Protein AF-A0AAW2KUS6-F1 (afdb_monomer_lite)

Organism: NCBI:txid2727403

pLDDT: mean 85.06, std 14.94, range [20.77, 97.31]

Foldseek 3Di:
DDPDPDDFDFDCDPQLAGEGEEAPDPVNVVVLVPPCCQDPPRHDYAYQLVNVLVVLCVVVVDPVLSVLSSVLQQAQAPVVNVVSLVVSCVVPVVSSVVVVVDPSLRRHNNNVPLSCLSPRHPVVVVVLCVLQPPLPPDDPVSSVVSSVVSVLVVLVVLLVQLVVCVVVVHFFRPVLRVQQVVQLVQLVQKDWDDADLVQLKTWIWRDDDPPDDIDIKIDGVVVQDIRSRVRSSNQQDGSRRCNSCVVNVHDSVVSRDPCRGSVVSCVVSVPD

Structure (mmCIF, N/CA/C/O backbone):
data_AF-A0AAW2KUS6-F1
#
_entry.id   AF-A0AAW2KUS6-F1
#
loop_
_atom_site.group_PDB
_atom_site.id
_atom_site.type_symbol
_atom_site.label_atom_id
_atom_site.label_alt_id
_atom_site.label_comp_id
_atom_site.label_asym_id
_atom_site.label_entity_id
_atom_site.label_seq_id
_atom_site.pdbx_PDB_ins_code
_atom_site.Cartn_x
_atom_site.Cartn_y
_atom_site.Cartn_z
_atom_site.occupancy
_atom_site.B_iso_or_equiv
_atom_site.auth_seq_id
_atom_site.auth_comp_id
_atom_site.auth_asym_id
_atom_site.auth_atom_id
_atom_site.pdbx_PDB_model_num
ATOM 1 N N . MET A 1 1 ? -30.161 7.908 21.379 1.00 23.55 1 MET A N 1
ATOM 2 C CA . MET A 1 1 ? -29.191 8.932 20.937 1.00 23.55 1 MET A CA 1
ATOM 3 C C . MET A 1 1 ? -27.800 8.294 20.923 1.00 23.55 1 MET A C 1
ATOM 5 O O . MET A 1 1 ? -27.124 8.284 21.939 1.00 23.55 1 MET A O 1
ATOM 9 N N . VAL A 1 2 ? -27.417 7.646 19.817 1.00 20.77 2 VAL A N 1
ATOM 10 C CA . VAL A 1 2 ? -26.090 7.023 19.640 1.00 20.77 2 VAL A CA 1
ATOM 11 C C . VAL A 1 2 ? -25.577 7.478 18.278 1.00 20.77 2 VAL A C 1
ATOM 13 O O . VAL A 1 2 ? -25.954 6.929 17.249 1.00 20.77 2 VAL A O 1
ATOM 16 N N . HIS A 1 3 ? -24.778 8.545 18.263 1.00 22.08 3 HIS A N 1
ATOM 17 C CA . HIS A 1 3 ? -24.134 9.040 17.047 1.00 22.08 3 HIS A CA 1
ATOM 18 C C . HIS A 1 3 ? -22.955 8.125 16.688 1.00 22.08 3 HIS A C 1
ATOM 20 O O . HIS A 1 3 ? -21.813 8.356 17.079 1.00 22.08 3 HIS A O 1
ATOM 26 N N . GLY A 1 4 ? -23.251 7.044 15.963 1.00 24.03 4 GLY A N 1
ATOM 27 C CA . GLY A 1 4 ? -22.254 6.193 15.323 1.00 24.03 4 GLY A CA 1
ATOM 28 C C . GLY A 1 4 ? -21.762 6.845 14.035 1.00 24.03 4 GLY A C 1
ATOM 29 O O . GLY A 1 4 ? -22.393 6.715 12.991 1.00 24.03 4 GLY A O 1
ATOM 30 N N . HIS A 1 5 ? -20.637 7.555 14.098 1.00 27.86 5 HIS A N 1
ATOM 31 C CA . HIS A 1 5 ? -19.965 8.078 12.909 1.00 27.86 5 HIS A CA 1
ATOM 32 C C . HIS A 1 5 ? -19.293 6.928 12.140 1.00 27.86 5 HIS A C 1
ATOM 34 O O . HIS A 1 5 ? -18.115 6.630 12.341 1.00 27.86 5 HIS A O 1
ATOM 40 N N . ALA A 1 6 ? -20.044 6.263 11.262 1.00 28.53 6 ALA A N 1
ATOM 41 C CA . ALA A 1 6 ? -19.486 5.368 10.257 1.00 28.53 6 ALA A CA 1
ATOM 42 C C . ALA A 1 6 ? -18.858 6.216 9.138 1.00 28.53 6 ALA A C 1
ATOM 44 O O . ALA A 1 6 ? -19.557 6.876 8.376 1.00 28.53 6 ALA A O 1
ATOM 45 N N . CYS A 1 7 ? -17.528 6.236 9.058 1.00 33.69 7 CYS A N 1
ATOM 46 C CA . CYS A 1 7 ? -16.824 6.822 7.918 1.00 33.69 7 CYS A CA 1
ATOM 47 C C . CYS A 1 7 ? -16.795 5.797 6.778 1.00 33.69 7 CYS A C 1
ATOM 49 O O . CYS A 1 7 ? -16.086 4.795 6.870 1.00 33.69 7 CYS A O 1
ATOM 51 N N . GLN A 1 8 ? -17.578 6.046 5.729 1.00 36.06 8 GLN A N 1
ATOM 52 C CA . GLN A 1 8 ? -17.538 5.300 4.473 1.00 36.06 8 GLN A CA 1
ATOM 53 C C . GLN A 1 8 ? -16.343 5.783 3.644 1.00 36.06 8 GLN A C 1
ATOM 55 O O . GLN A 1 8 ? -16.229 6.970 3.357 1.00 36.06 8 GLN A O 1
ATOM 60 N N . ASN A 1 9 ? -15.456 4.866 3.261 1.00 45.16 9 ASN A N 1
ATOM 61 C CA . ASN A 1 9 ? -14.466 5.104 2.215 1.00 45.16 9 ASN A CA 1
ATOM 62 C C . ASN A 1 9 ? -14.848 4.209 1.036 1.00 45.16 9 ASN A C 1
ATOM 64 O O . ASN A 1 9 ? -14.801 2.985 1.163 1.00 45.16 9 ASN A O 1
ATOM 68 N N . LEU A 1 10 ? -15.259 4.824 -0.070 1.00 39.97 10 LEU A N 1
ATOM 69 C CA . LEU A 1 10 ? -15.540 4.153 -1.332 1.00 39.97 10 LEU A CA 1
ATOM 70 C C . LEU A 1 10 ? -14.319 4.362 -2.234 1.00 39.97 10 LEU A C 1
ATOM 72 O O . LEU A 1 10 ? -14.032 5.488 -2.626 1.00 39.97 10 LEU A O 1
ATOM 76 N N . MET A 1 11 ? -13.577 3.299 -2.526 1.00 45.19 11 MET A N 1
ATOM 77 C CA . MET A 1 11 ? -12.613 3.306 -3.626 1.00 45.19 11 MET A CA 1
ATOM 78 C C . MET A 1 11 ? -13.310 2.629 -4.803 1.00 45.19 11 MET A C 1
ATOM 80 O O . MET A 1 11 ? -13.598 1.439 -4.713 1.00 45.19 11 MET A O 1
ATOM 84 N N . ILE A 1 12 ? -13.634 3.396 -5.845 1.00 42.06 12 ILE A N 1
ATOM 85 C CA . ILE A 1 12 ? -14.137 2.871 -7.120 1.00 42.06 12 ILE A CA 1
ATOM 86 C C . ILE A 1 12 ? -12.901 2.641 -7.996 1.00 42.06 12 ILE A C 1
ATOM 88 O O . ILE A 1 12 ? -12.242 3.604 -8.387 1.00 42.06 12 ILE A O 1
ATOM 92 N N . GLY A 1 13 ? -12.532 1.379 -8.219 1.00 39.19 13 GLY A N 1
ATOM 93 C CA . GLY A 1 13 ? -11.607 1.013 -9.294 1.00 39.19 13 GLY A CA 1
ATOM 94 C C . GLY A 1 13 ? -12.344 0.940 -10.635 1.00 39.19 13 GLY A C 1
ATOM 95 O O . GLY A 1 13 ? -13.569 0.932 -10.660 1.00 39.19 13 GLY A O 1
ATOM 96 N N . ASP A 1 14 ? -11.609 0.864 -11.747 1.00 45.47 14 ASP A N 1
ATOM 97 C CA . ASP A 1 14 ? -12.190 0.714 -13.098 1.00 45.47 14 ASP A CA 1
ATOM 98 C C . ASP A 1 14 ? -12.995 -0.593 -13.280 1.00 45.47 14 ASP A C 1
ATOM 100 O O . ASP A 1 14 ? -13.831 -0.694 -14.172 1.00 45.47 14 ASP A O 1
ATOM 104 N N . ASP A 1 15 ? -12.787 -1.578 -12.401 1.00 55.00 15 ASP A N 1
ATOM 105 C CA . ASP A 1 15 ? -13.758 -2.636 -12.128 1.00 55.00 15 ASP A CA 1
ATOM 106 C C . ASP A 1 15 ? -14.612 -2.186 -10.948 1.00 55.00 15 ASP A C 1
ATOM 108 O O . ASP A 1 15 ? -14.045 -1.763 -9.945 1.00 55.00 15 ASP A O 1
ATOM 112 N N . ASP A 1 16 ? -15.923 -2.395 -11.019 1.00 69.50 16 ASP A N 1
ATOM 113 C CA . ASP A 1 16 ? -17.010 -2.051 -10.081 1.00 69.50 16 ASP A CA 1
ATOM 114 C C . ASP A 1 16 ? -16.870 -2.554 -8.609 1.00 69.50 16 ASP A C 1
ATOM 116 O O . ASP A 1 16 ? -17.850 -2.681 -7.867 1.00 69.50 16 ASP A O 1
ATOM 120 N N . ARG A 1 17 ? -15.644 -2.896 -8.202 1.00 79.75 17 ARG A N 1
ATOM 121 C CA . ARG A 1 17 ? -15.148 -3.420 -6.936 1.00 79.75 17 ARG A CA 1
ATOM 122 C C . ARG A 1 17 ? -14.938 -2.318 -5.902 1.00 79.75 17 ARG A C 1
ATOM 124 O O . ARG A 1 17 ? -14.238 -1.340 -6.151 1.00 79.75 17 ARG A O 1
ATOM 131 N N . ILE A 1 18 ? -15.470 -2.533 -4.702 1.00 85.19 18 ILE A N 1
ATOM 132 C CA . ILE A 1 18 ? -15.407 -1.585 -3.585 1.00 85.19 18 ILE A CA 1
ATOM 133 C C . ILE A 1 18 ? -14.671 -2.214 -2.397 1.00 85.19 18 ILE A C 1
ATOM 135 O O . ILE A 1 18 ? -15.059 -3.267 -1.898 1.00 85.19 18 ILE A O 1
ATOM 139 N N . CYS A 1 19 ? -13.643 -1.542 -1.875 1.00 87.31 19 CYS A N 1
ATOM 140 C CA . CYS A 1 19 ? -13.002 -1.918 -0.611 1.00 87.31 19 CYS A CA 1
ATOM 141 C C . CYS A 1 19 ? -13.294 -0.879 0.476 1.00 87.31 19 CYS A C 1
ATOM 143 O O . CYS A 1 19 ? -12.737 0.220 0.463 1.00 87.31 19 CYS A O 1
ATOM 145 N N . LEU A 1 20 ? -14.116 -1.249 1.460 1.00 88.25 20 LEU A N 1
ATOM 146 C CA . LEU A 1 20 ? -14.396 -0.416 2.625 1.00 88.25 20 LEU A CA 1
ATOM 147 C C . LEU A 1 20 ? -13.397 -0.719 3.747 1.00 88.25 20 LEU A C 1
ATOM 149 O O . LEU A 1 20 ? -13.319 -1.847 4.234 1.00 88.25 20 LEU A O 1
ATOM 153 N N . ILE A 1 21 ? -12.667 0.303 4.200 1.00 88.88 21 ILE A N 1
ATOM 154 C CA . ILE A 1 21 ? -11.748 0.209 5.343 1.00 88.88 21 ILE A CA 1
ATOM 155 C C . ILE A 1 21 ? -12.322 0.990 6.528 1.00 88.88 21 ILE A C 1
ATOM 157 O O . ILE A 1 21 ? -12.541 2.196 6.410 1.00 88.88 21 ILE A O 1
ATOM 161 N N . SER A 1 22 ? -12.519 0.337 7.679 1.00 87.75 22 SER A N 1
ATOM 162 C CA . SER A 1 22 ? -13.075 0.976 8.887 1.00 87.75 22 SER A CA 1
ATOM 163 C C . SER A 1 22 ? -12.444 0.484 10.197 1.00 87.75 22 SER A C 1
ATOM 165 O O . SER A 1 22 ? -11.578 -0.390 10.211 1.00 87.75 22 SER A O 1
ATOM 167 N N . ASP A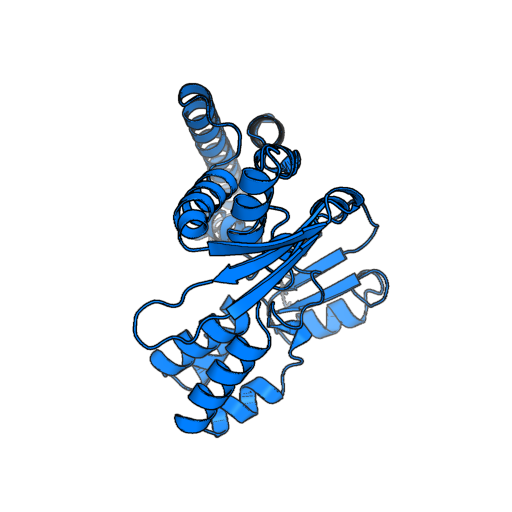 1 23 ? -12.887 1.046 11.326 1.00 84.94 23 ASP A N 1
ATOM 168 C CA . ASP A 1 23 ? -12.660 0.462 12.657 1.00 84.94 23 ASP A CA 1
ATOM 169 C C . ASP A 1 23 ? -13.444 -0.863 12.818 1.00 84.94 23 ASP A C 1
ATOM 171 O O . ASP A 1 23 ? -14.408 -1.120 12.093 1.00 84.94 23 ASP A O 1
ATOM 175 N N . ARG A 1 24 ? -13.040 -1.688 13.788 1.00 86.44 24 ARG A N 1
ATOM 176 C CA . ARG A 1 24 ? -13.631 -2.970 14.200 1.00 86.44 24 ARG A CA 1
ATOM 177 C C . ARG A 1 24 ? -14.732 -2.794 15.262 1.00 86.44 24 ARG A C 1
ATOM 179 O O . ARG A 1 24 ? -14.973 -3.683 16.074 1.00 86.44 24 ARG A O 1
ATOM 186 N N . HIS A 1 25 ? -15.392 -1.639 15.307 1.00 84.19 25 HIS A N 1
ATOM 187 C CA . HIS A 1 25 ? -16.486 -1.414 16.251 1.00 84.19 25 HIS A CA 1
ATOM 188 C C . HIS A 1 25 ? -17.700 -2.281 15.877 1.00 84.19 25 HIS A C 1
ATOM 190 O O . HIS A 1 25 ? -18.080 -2.329 14.707 1.00 84.19 25 HIS A O 1
ATOM 196 N N . SER A 1 26 ? -18.340 -2.929 16.857 1.00 85.75 26 SER A N 1
ATOM 197 C CA . SER A 1 26 ? -19.447 -3.875 16.623 1.00 85.75 26 SER A CA 1
ATOM 198 C C . SER A 1 26 ? -20.582 -3.262 15.802 1.00 85.75 26 SER A C 1
ATOM 200 O O . SER A 1 26 ? -21.002 -3.846 14.812 1.00 85.75 26 SER A O 1
ATOM 202 N N . GLY A 1 27 ? -21.002 -2.038 16.137 1.00 86.94 27 GLY A N 1
ATOM 203 C CA . GLY A 1 27 ? -22.034 -1.320 15.378 1.00 86.94 27 GLY A CA 1
ATOM 204 C C . GLY A 1 27 ? -21.682 -1.068 13.904 1.00 86.94 27 GLY A C 1
ATOM 205 O O . GLY A 1 27 ? -22.572 -1.090 13.061 1.00 86.94 27 GLY A O 1
ATOM 206 N N . ILE A 1 28 ? -20.397 -0.882 13.574 1.00 86.00 28 ILE A N 1
ATOM 207 C CA . ILE A 1 28 ? -19.950 -0.710 12.183 1.00 86.00 28 ILE A CA 1
ATOM 208 C C . ILE A 1 28 ? -20.025 -2.046 11.444 1.00 86.00 28 ILE A C 1
ATOM 210 O O . ILE A 1 28 ? -20.557 -2.101 10.341 1.00 86.00 28 ILE A O 1
ATOM 214 N N . ILE A 1 29 ? -19.531 -3.121 12.065 1.00 88.12 29 ILE A N 1
ATOM 215 C CA . ILE A 1 29 ? -19.579 -4.474 11.494 1.00 88.12 29 ILE A CA 1
ATOM 216 C C . ILE A 1 29 ? -21.032 -4.871 11.215 1.00 88.12 29 ILE A C 1
ATOM 218 O O . ILE A 1 29 ? -21.344 -5.298 10.108 1.00 88.12 29 ILE A O 1
ATOM 222 N N . SER A 1 30 ? -21.930 -4.655 12.181 1.00 89.00 30 SER A N 1
ATOM 223 C CA . SER A 1 30 ? -23.356 -4.922 11.999 1.00 89.00 30 SER A CA 1
ATOM 224 C C . SER A 1 30 ? -23.929 -4.130 10.827 1.00 89.00 30 SER A C 1
ATOM 226 O O . SER A 1 30 ? -24.549 -4.726 9.956 1.00 89.00 30 SER A O 1
ATOM 228 N N . ALA A 1 31 ? -23.680 -2.818 10.751 1.00 88.56 31 ALA A N 1
ATOM 229 C CA . ALA A 1 31 ? -24.187 -1.986 9.659 1.00 88.56 31 ALA A CA 1
ATOM 230 C C . ALA A 1 31 ? -23.681 -2.444 8.279 1.00 88.56 31 ALA A C 1
ATOM 232 O O . ALA A 1 31 ? -24.454 -2.500 7.329 1.00 88.56 31 ALA A O 1
ATOM 233 N N . ILE A 1 32 ? -22.403 -2.813 8.170 1.00 88.19 32 ILE A N 1
ATOM 234 C CA . ILE A 1 32 ? -21.796 -3.285 6.917 1.00 88.19 32 ILE A CA 1
ATOM 235 C C . ILE A 1 32 ? -22.370 -4.637 6.489 1.00 88.19 32 ILE A C 1
ATOM 237 O O . ILE A 1 32 ? -22.579 -4.868 5.299 1.00 88.19 32 ILE A O 1
ATOM 241 N N . ASN A 1 33 ? -22.688 -5.514 7.441 1.00 86.94 33 ASN A N 1
ATOM 242 C CA . ASN A 1 33 ? -23.332 -6.794 7.148 1.00 86.94 33 ASN A CA 1
ATOM 243 C C . ASN A 1 33 ? -24.737 -6.633 6.541 1.00 86.94 33 ASN A C 1
ATOM 245 O O . ASN A 1 33 ? -25.174 -7.516 5.810 1.00 86.94 33 ASN A O 1
ATOM 249 N N . PHE A 1 34 ? -25.414 -5.504 6.776 1.00 87.75 34 PHE A N 1
ATOM 250 C CA . PHE A 1 34 ? -26.711 -5.189 6.163 1.00 87.75 34 PHE A CA 1
ATOM 251 C C . PHE A 1 34 ? -26.615 -4.507 4.792 1.00 87.75 34 PHE A C 1
ATOM 253 O O . PHE A 1 34 ? -27.647 -4.288 4.163 1.00 87.75 34 PHE A O 1
ATOM 260 N N . VAL A 1 35 ? -25.415 -4.158 4.316 1.00 86.38 35 VAL A N 1
ATOM 261 C CA . VAL A 1 35 ? -25.225 -3.454 3.039 1.00 86.38 35 VAL A CA 1
ATOM 262 C C . VAL A 1 35 ? -24.544 -4.388 2.031 1.00 86.38 35 VAL A C 1
ATOM 264 O O . VAL A 1 35 ? -23.319 -4.533 2.066 1.00 86.38 35 VAL A O 1
ATOM 267 N N . PRO A 1 36 ? -25.295 -4.988 1.082 1.00 84.94 36 PRO A N 1
ATOM 268 C CA . PRO A 1 36 ? -24.749 -5.948 0.118 1.00 84.94 36 PRO A CA 1
ATOM 269 C C . PRO A 1 36 ? -23.608 -5.393 -0.742 1.00 84.94 36 PRO A C 1
ATOM 271 O O . PRO A 1 36 ? -22.719 -6.136 -1.143 1.00 84.94 36 PRO A O 1
ATOM 274 N N . ALA A 1 37 ? -23.586 -4.078 -0.986 1.00 83.88 37 ALA A N 1
ATOM 275 C CA . ALA A 1 37 ? -22.546 -3.420 -1.778 1.00 83.88 37 ALA A CA 1
ATOM 276 C C . ALA A 1 37 ? -21.129 -3.543 -1.179 1.00 83.88 37 ALA A C 1
ATOM 278 O O . ALA A 1 37 ? -20.150 -3.379 -1.902 1.00 83.88 37 ALA A O 1
ATOM 279 N N . PHE A 1 38 ? -21.005 -3.836 0.121 1.00 84.62 38 PHE A N 1
ATOM 280 C CA . PHE A 1 38 ? -19.718 -4.029 0.802 1.00 84.62 38 PHE A CA 1
ATOM 281 C C . PHE A 1 38 ? -19.369 -5.506 1.036 1.00 84.62 38 PHE A C 1
ATOM 283 O O . PHE A 1 38 ? -18.413 -5.803 1.755 1.00 84.62 38 PHE A O 1
ATOM 290 N N . GLN A 1 39 ? -20.126 -6.419 0.425 1.00 85.00 39 GLN A N 1
ATOM 291 C CA . GLN A 1 39 ? -19.951 -7.863 0.539 1.00 85.00 39 GLN A CA 1
ATOM 292 C C . GLN A 1 39 ? -19.490 -8.477 -0.784 1.00 85.00 39 GLN A C 1
ATOM 294 O O . GLN A 1 39 ? -19.734 -7.944 -1.872 1.00 85.00 39 GLN A O 1
ATOM 299 N N . PHE A 1 40 ? -18.809 -9.618 -0.685 1.00 84.56 40 PHE A N 1
ATOM 300 C CA . PHE A 1 40 ? -18.308 -10.348 -1.848 1.00 84.56 40 PHE A CA 1
ATOM 301 C C . PHE A 1 40 ? -19.486 -10.749 -2.764 1.00 84.56 40 PHE A C 1
ATOM 303 O O . PHE A 1 40 ? -20.541 -11.106 -2.238 1.00 84.56 40 PHE A O 1
ATOM 310 N N . PRO A 1 41 ? -19.358 -10.717 -4.111 1.00 85.69 41 PRO A N 1
ATOM 311 C CA . PRO A 1 41 ? -18.137 -10.559 -4.917 1.00 85.69 41 PRO A CA 1
ATOM 312 C C . PRO A 1 41 ? -17.749 -9.123 -5.280 1.00 85.69 41 PRO A C 1
ATOM 314 O O . PRO A 1 41 ? -16.638 -8.905 -5.757 1.00 85.69 41 PRO A O 1
ATOM 317 N N . ARG A 1 42 ? -18.640 -8.147 -5.084 1.00 84.38 42 ARG A N 1
ATOM 318 C CA . ARG A 1 42 ? -18.438 -6.765 -5.549 1.00 84.38 42 ARG A CA 1
ATOM 319 C C . ARG A 1 42 ? -17.795 -5.869 -4.491 1.00 84.38 42 ARG A C 1
ATOM 321 O O . ARG A 1 42 ? -17.089 -4.926 -4.827 1.00 84.38 42 ARG A O 1
ATOM 328 N N . GLY A 1 43 ? -18.006 -6.168 -3.219 1.00 88.50 43 GLY A N 1
ATOM 329 C CA . GLY A 1 43 ? -17.473 -5.409 -2.103 1.00 88.50 43 GLY A CA 1
ATOM 330 C C . GLY A 1 43 ? -16.636 -6.265 -1.169 1.00 88.50 43 GLY A C 1
ATOM 331 O O . GLY A 1 43 ? -16.832 -7.472 -1.057 1.00 88.50 43 GLY A O 1
ATOM 332 N N . VAL A 1 44 ? -15.725 -5.637 -0.441 1.00 91.12 44 VAL A N 1
ATOM 333 C CA . VAL A 1 44 ? -15.129 -6.255 0.739 1.00 91.12 44 VAL A CA 1
ATOM 334 C C . VAL A 1 44 ? -15.028 -5.266 1.883 1.00 91.12 44 VAL A C 1
ATOM 336 O O . VAL A 1 44 ? -14.803 -4.067 1.693 1.00 91.12 44 VAL A O 1
ATOM 339 N N . HIS A 1 45 ? -15.107 -5.806 3.095 1.00 91.50 45 HIS A N 1
ATOM 340 C CA . HIS A 1 45 ? -14.816 -5.075 4.314 1.00 91.50 45 HIS A CA 1
ATOM 341 C C . HIS A 1 45 ? -13.451 -5.458 4.879 1.00 91.50 45 HIS A C 1
ATOM 343 O O . HIS A 1 45 ? -13.080 -6.635 4.955 1.00 91.50 45 HIS A O 1
ATOM 349 N N . ARG A 1 46 ? -12.691 -4.436 5.267 1.00 92.25 46 ARG A N 1
ATOM 350 C CA . ARG A 1 46 ? -11.332 -4.522 5.787 1.00 92.25 46 ARG A CA 1
ATOM 351 C C . ARG A 1 46 ? -11.187 -3.645 7.027 1.00 92.25 46 ARG A C 1
ATOM 353 O O . ARG A 1 46 ? -11.748 -2.555 7.121 1.00 92.25 46 ARG A O 1
ATOM 360 N N . PHE A 1 47 ? -10.378 -4.086 7.981 1.00 92.62 47 PHE A N 1
ATOM 361 C CA . PHE A 1 47 ? -10.068 -3.307 9.171 1.00 92.62 47 PHE A CA 1
ATOM 362 C C . PHE A 1 47 ? -8.866 -2.394 8.947 1.00 92.62 47 PHE A C 1
ATOM 364 O O . PHE A 1 47 ? -7.833 -2.777 8.391 1.00 92.62 47 PHE A O 1
ATOM 371 N N . CYS A 1 48 ? -8.984 -1.167 9.430 1.00 92.12 48 CYS A N 1
ATOM 372 C CA . CYS A 1 48 ? -7.886 -0.221 9.514 1.00 92.12 48 CYS A CA 1
ATOM 373 C C . CYS A 1 48 ? -6.778 -0.795 10.407 1.00 92.12 48 CYS A C 1
ATOM 375 O O . CYS A 1 48 ? -6.994 -1.023 11.600 1.00 92.12 48 CYS A O 1
ATOM 377 N N . LEU A 1 49 ? -5.577 -0.979 9.854 1.00 93.25 49 LEU A N 1
ATOM 378 C CA . LEU A 1 49 ? -4.448 -1.574 10.569 1.00 93.25 49 LEU A CA 1
ATOM 379 C C . LEU A 1 49 ? -4.062 -0.746 11.799 1.00 93.25 49 LEU A C 1
ATOM 381 O O . LEU A 1 49 ? -3.776 -1.303 12.853 1.00 93.25 49 LEU A O 1
ATOM 385 N N . ARG A 1 50 ? -4.153 0.589 11.719 1.00 90.50 50 ARG A N 1
ATOM 386 C CA . ARG A 1 50 ? -3.913 1.467 12.877 1.00 90.50 50 ARG A CA 1
ATOM 387 C C . ARG A 1 50 ? -4.858 1.149 14.038 1.00 90.50 50 ARG A C 1
ATOM 389 O O . ARG A 1 50 ? -4.419 1.133 15.187 1.00 90.50 50 ARG A O 1
ATOM 396 N N . HIS A 1 51 ? -6.134 0.881 13.753 1.00 90.56 51 HIS A N 1
ATOM 397 C CA . HIS A 1 51 ? -7.109 0.500 14.777 1.00 90.56 51 HIS A CA 1
ATOM 398 C C . HIS A 1 51 ? -6.850 -0.915 15.305 1.00 90.56 51 HIS A C 1
ATOM 400 O O . HIS A 1 51 ? -6.930 -1.117 16.514 1.00 90.56 51 HIS A O 1
ATOM 406 N N . ILE A 1 52 ? -6.441 -1.862 14.451 1.00 93.50 52 ILE A N 1
ATOM 407 C CA . ILE A 1 52 ? -5.992 -3.194 14.894 1.00 93.50 52 ILE A CA 1
ATOM 408 C C . ILE A 1 52 ? -4.817 -3.071 15.870 1.00 93.50 52 ILE A C 1
ATOM 410 O O . ILE A 1 52 ? -4.923 -3.550 16.996 1.00 93.50 52 ILE A O 1
ATOM 414 N N . CYS A 1 53 ? -3.754 -2.350 15.505 1.00 93.38 53 CYS A N 1
ATOM 415 C CA . CYS A 1 53 ? -2.597 -2.117 16.372 1.00 93.38 53 CYS A CA 1
ATOM 416 C C . CYS A 1 53 ? -2.959 -1.343 17.649 1.00 93.38 53 CYS A C 1
ATOM 418 O O . CYS A 1 53 ? -2.389 -1.595 18.709 1.00 93.38 53 CYS A O 1
ATOM 420 N N . SER A 1 54 ? -3.901 -0.396 17.581 1.00 90.62 54 SER A N 1
ATOM 421 C CA . SER A 1 54 ? -4.371 0.335 18.763 1.00 90.62 54 SER A CA 1
ATOM 422 C C . SER A 1 54 ? -5.138 -0.576 19.721 1.00 90.62 54 SER A C 1
ATOM 424 O O . SER A 1 54 ? -4.850 -0.557 20.913 1.00 90.62 54 SER A O 1
ATOM 426 N N . ASN A 1 55 ? -6.057 -1.404 19.219 1.00 91.25 55 ASN A N 1
ATOM 427 C CA . ASN A 1 55 ? -6.811 -2.364 20.028 1.00 91.25 55 ASN A CA 1
ATOM 428 C C . ASN A 1 55 ? -5.899 -3.452 20.607 1.00 91.25 55 ASN A C 1
ATOM 430 O O . ASN A 1 55 ? -6.023 -3.794 21.780 1.00 91.25 55 ASN A O 1
ATOM 434 N N . PHE A 1 56 ? -4.931 -3.919 19.819 1.00 92.69 56 PHE A N 1
ATOM 435 C CA . PHE A 1 56 ? -3.875 -4.819 20.265 1.00 92.69 56 PHE A CA 1
ATOM 436 C C . PHE A 1 56 ? -3.082 -4.210 21.432 1.00 92.69 56 PHE A C 1
ATOM 438 O O . PHE A 1 56 ? -2.966 -4.816 22.494 1.00 92.69 56 PHE A O 1
ATOM 445 N N . ASN A 1 57 ? -2.607 -2.968 21.287 1.00 93.06 57 ASN A N 1
ATOM 446 C CA . ASN A 1 57 ? -1.846 -2.298 22.342 1.00 93.06 57 ASN A CA 1
ATOM 447 C C . ASN A 1 57 ? -2.697 -1.952 23.569 1.00 93.06 57 ASN A C 1
ATOM 449 O O . ASN A 1 57 ? -2.181 -1.972 24.675 1.00 93.06 57 ASN A O 1
ATOM 453 N N . LYS A 1 58 ? -3.989 -1.651 23.408 1.00 92.06 58 LYS A N 1
ATOM 454 C CA . LYS A 1 58 ? -4.899 -1.467 24.550 1.00 92.06 58 LYS A CA 1
ATOM 455 C C . LYS A 1 58 ? -5.039 -2.744 25.379 1.00 92.06 58 LYS A C 1
ATOM 457 O O . LYS A 1 58 ? -5.183 -2.644 26.588 1.00 92.06 58 LYS A O 1
ATOM 462 N N . LYS A 1 59 ? -5.009 -3.918 24.738 1.00 92.88 59 LYS A N 1
ATOM 463 C CA . LYS A 1 59 ? -5.133 -5.207 25.427 1.00 92.88 59 LYS A CA 1
ATOM 464 C C . LYS A 1 59 ? -3.821 -5.656 26.083 1.00 92.88 59 LYS A C 1
ATOM 466 O O . LYS A 1 59 ? -3.850 -6.116 27.214 1.00 92.88 59 LYS A O 1
ATOM 471 N N . PHE A 1 60 ? -2.697 -5.538 25.378 1.00 93.56 60 PHE A N 1
ATOM 472 C CA . PHE A 1 60 ? -1.424 -6.140 25.809 1.00 93.56 60 PHE A CA 1
ATOM 473 C C . PHE A 1 60 ? -0.380 -5.136 26.307 1.00 93.56 60 PHE A C 1
ATOM 475 O O . PHE A 1 60 ? 0.621 -5.540 26.884 1.00 93.56 60 PHE A O 1
ATOM 482 N N . ASN A 1 61 ? -0.591 -3.841 26.058 1.00 93.56 61 ASN A N 1
ATOM 483 C CA . ASN A 1 61 ? 0.276 -2.732 26.463 1.00 93.56 61 ASN A CA 1
ATOM 484 C C . ASN A 1 61 ? 1.782 -2.965 26.223 1.00 93.56 61 ASN A C 1
ATOM 486 O O . ASN A 1 61 ? 2.619 -2.631 27.057 1.00 93.56 61 ASN A O 1
ATOM 490 N N . ASN A 1 62 ? 2.129 -3.548 25.074 1.00 92.56 62 ASN A N 1
ATOM 491 C CA . ASN A 1 62 ? 3.503 -3.891 24.725 1.00 92.56 62 ASN A CA 1
ATOM 492 C C . ASN A 1 62 ? 3.887 -3.247 23.385 1.00 92.56 62 ASN A C 1
ATOM 494 O O . ASN A 1 62 ? 3.346 -3.590 22.330 1.00 92.56 62 ASN A O 1
ATOM 498 N N . ILE A 1 63 ? 4.842 -2.314 23.438 1.00 92.00 63 ILE A N 1
ATOM 499 C CA . ILE A 1 63 ? 5.279 -1.510 22.288 1.00 92.00 63 ILE A CA 1
ATOM 500 C C . ILE A 1 63 ? 5.961 -2.377 21.221 1.00 92.00 63 ILE A C 1
ATOM 502 O O . ILE A 1 63 ? 5.691 -2.187 20.036 1.00 92.00 63 ILE A O 1
ATOM 506 N N . GLN A 1 64 ? 6.790 -3.347 21.620 1.00 94.75 64 GLN A N 1
ATOM 507 C CA . GLN A 1 64 ? 7.478 -4.249 20.691 1.00 94.75 64 GLN A CA 1
ATOM 508 C C . GLN A 1 64 ? 6.474 -5.115 19.924 1.00 94.75 64 GLN A C 1
ATOM 510 O O . GLN A 1 64 ? 6.515 -5.185 18.697 1.00 94.75 64 GLN A O 1
ATOM 515 N N . LEU A 1 65 ? 5.516 -5.723 20.627 1.00 94.50 65 LEU A N 1
ATOM 516 C CA . LEU A 1 65 ? 4.479 -6.541 19.994 1.00 94.50 65 LEU A CA 1
ATOM 517 C C . LEU A 1 65 ? 3.537 -5.705 19.116 1.00 94.50 65 LEU A C 1
ATOM 519 O O . LEU A 1 65 ? 3.073 -6.174 18.078 1.00 94.50 65 LEU A O 1
ATOM 523 N N . LYS A 1 66 ? 3.277 -4.446 19.489 1.00 94.69 66 LYS A N 1
ATOM 524 C CA . LYS A 1 66 ? 2.528 -3.499 18.652 1.00 94.69 66 LYS A CA 1
ATOM 525 C C . LYS A 1 66 ? 3.269 -3.188 17.346 1.00 94.69 66 LYS A C 1
ATOM 527 O O . LYS A 1 66 ? 2.620 -3.144 16.300 1.00 94.69 66 LYS A O 1
ATOM 532 N N . ASP A 1 67 ? 4.583 -2.969 17.397 1.00 95.00 67 ASP A N 1
ATOM 533 C CA . ASP A 1 67 ? 5.406 -2.751 16.199 1.00 95.00 67 ASP A CA 1
ATOM 534 C C . ASP A 1 67 ? 5.404 -3.988 15.292 1.00 95.00 67 ASP A C 1
ATOM 536 O O . ASP A 1 67 ? 5.127 -3.883 14.097 1.00 95.00 67 ASP A O 1
ATOM 540 N N . LEU A 1 68 ? 5.580 -5.179 15.869 1.00 96.62 68 LEU A N 1
ATOM 541 C CA . LEU A 1 68 ? 5.485 -6.439 15.130 1.00 96.62 68 LEU A CA 1
ATOM 542 C C . LEU A 1 68 ? 4.102 -6.645 14.501 1.00 96.62 68 LEU A C 1
ATOM 544 O O . LEU A 1 68 ? 4.011 -7.059 13.349 1.00 96.62 68 LEU A O 1
ATOM 548 N N . CYS A 1 69 ? 3.026 -6.293 15.206 1.00 96.31 69 CYS A N 1
ATOM 549 C CA . CYS A 1 69 ? 1.662 -6.321 14.675 1.00 96.31 69 CYS A CA 1
ATOM 550 C C . CYS A 1 69 ? 1.502 -5.388 13.461 1.00 96.31 69 CYS A C 1
ATOM 552 O O . CYS A 1 69 ? 0.943 -5.790 12.437 1.00 96.31 69 CYS A O 1
ATOM 554 N N . TRP A 1 70 ? 2.046 -4.166 13.527 1.00 96.25 70 TRP A N 1
ATOM 555 C CA . TRP A 1 70 ? 2.053 -3.248 12.384 1.00 96.25 70 TRP A CA 1
ATOM 556 C C . TRP A 1 70 ? 2.859 -3.813 11.213 1.00 96.25 70 TRP A C 1
ATOM 558 O O . TRP A 1 70 ? 2.372 -3.840 10.082 1.00 96.25 70 TRP A O 1
ATOM 568 N N . ARG A 1 71 ? 4.069 -4.316 11.482 1.00 95.81 71 ARG A N 1
ATOM 569 C CA . ARG A 1 71 ? 4.939 -4.938 10.477 1.00 95.81 71 ARG A CA 1
ATOM 570 C C . ARG A 1 71 ? 4.259 -6.128 9.807 1.00 95.81 71 ARG A C 1
ATOM 572 O O . ARG A 1 71 ? 4.310 -6.219 8.587 1.00 95.81 71 ARG A O 1
ATOM 579 N N . ALA A 1 72 ? 3.581 -6.989 10.566 1.00 96.56 72 ALA A N 1
ATOM 580 C CA . ALA A 1 72 ? 2.819 -8.110 10.025 1.00 96.56 72 ALA A CA 1
ATOM 581 C C . ALA A 1 72 ? 1.678 -7.625 9.116 1.00 96.56 72 ALA A C 1
ATOM 583 O O . ALA A 1 72 ? 1.574 -8.055 7.970 1.00 96.56 72 ALA A O 1
ATOM 584 N N . GLY A 1 73 ? 0.851 -6.686 9.582 1.00 94.88 73 GLY A N 1
ATOM 585 C CA . GLY A 1 73 ? -0.276 -6.186 8.790 1.00 94.88 73 GLY A CA 1
ATOM 586 C C . GLY A 1 73 ? 0.148 -5.457 7.509 1.00 94.88 73 GLY A C 1
ATOM 587 O O . GLY A 1 73 ? -0.525 -5.559 6.482 1.00 94.88 73 GLY A O 1
ATOM 588 N N . ALA A 1 74 ? 1.284 -4.756 7.551 1.00 93.31 74 ALA A N 1
ATOM 589 C CA . ALA A 1 74 ? 1.858 -4.035 6.418 1.00 93.31 74 ALA A CA 1
ATOM 590 C C . ALA A 1 74 ? 2.684 -4.923 5.466 1.00 93.31 74 ALA A C 1
ATOM 592 O O . ALA A 1 74 ? 3.053 -4.477 4.376 1.00 93.31 74 ALA A O 1
ATOM 593 N N . GLU A 1 75 ? 2.991 -6.163 5.850 1.00 93.38 75 GLU A N 1
ATOM 594 C CA . GLU A 1 75 ? 3.801 -7.067 5.039 1.00 93.38 75 GLU A CA 1
ATOM 595 C C . GLU A 1 75 ? 2.993 -7.635 3.867 1.00 93.38 75 GLU A C 1
ATOM 597 O O . GLU A 1 75 ? 1.831 -8.027 3.988 1.00 93.38 75 GLU A O 1
ATOM 602 N N . GLN A 1 76 ? 3.641 -7.691 2.707 1.00 86.12 76 GLN A N 1
ATOM 603 C CA . GLN A 1 76 ? 3.037 -8.093 1.437 1.00 86.12 76 GLN A CA 1
ATOM 604 C C . GLN A 1 76 ? 3.446 -9.504 1.039 1.00 86.12 76 GLN A C 1
ATOM 606 O O . GLN A 1 76 ? 2.739 -10.178 0.295 1.00 86.12 76 GLN A O 1
ATOM 611 N N . ASN A 1 77 ? 4.594 -9.964 1.530 1.00 86.25 77 ASN A N 1
ATOM 612 C CA . ASN A 1 77 ? 5.075 -11.303 1.264 1.00 86.25 77 ASN A CA 1
ATOM 613 C C . ASN A 1 77 ? 4.584 -12.274 2.344 1.00 86.25 77 ASN A C 1
ATOM 615 O O . ASN A 1 77 ? 4.994 -12.161 3.498 1.00 86.25 77 ASN A O 1
ATOM 619 N N . VAL A 1 78 ? 3.788 -13.272 1.949 1.00 89.56 78 VAL A N 1
ATOM 620 C CA . VAL A 1 78 ? 3.224 -14.292 2.856 1.00 89.56 78 VAL A CA 1
ATOM 621 C C . VAL A 1 78 ? 4.303 -14.946 3.727 1.00 89.56 78 VAL A C 1
ATOM 623 O O . VAL A 1 78 ? 4.171 -14.978 4.942 1.00 89.56 78 VAL A O 1
ATOM 626 N N . ARG A 1 79 ? 5.453 -15.331 3.154 1.00 88.00 79 ARG A N 1
ATOM 627 C CA . ARG A 1 79 ? 6.536 -15.962 3.933 1.00 88.00 79 ARG A CA 1
ATOM 628 C C . ARG A 1 79 ? 7.149 -15.029 4.977 1.00 88.00 79 ARG A C 1
ATOM 630 O O . ARG A 1 79 ? 7.573 -15.484 6.033 1.00 88.00 79 ARG A O 1
ATOM 637 N N . LYS A 1 80 ? 7.289 -13.733 4.675 1.00 90.12 80 LYS A N 1
ATOM 638 C CA . LYS A 1 80 ? 7.781 -12.757 5.663 1.00 90.12 80 LYS A CA 1
ATOM 639 C C . LYS A 1 80 ? 6.735 -12.503 6.743 1.00 90.12 80 LYS A C 1
ATOM 641 O O . LYS A 1 80 ? 7.103 -12.417 7.908 1.00 90.12 80 LYS A O 1
ATOM 646 N N . PHE A 1 81 ? 5.465 -12.434 6.356 1.00 94.62 81 PHE A N 1
ATOM 647 C CA . PHE A 1 81 ? 4.350 -12.321 7.283 1.00 94.62 81 PHE A CA 1
ATOM 648 C C . PHE A 1 81 ? 4.333 -13.490 8.275 1.00 94.62 81 PHE A C 1
ATOM 650 O O . PHE A 1 81 ? 4.316 -13.250 9.479 1.00 94.62 81 PHE A O 1
ATOM 657 N N . ASP A 1 82 ? 4.439 -14.729 7.787 1.00 94.50 82 ASP A N 1
ATOM 658 C CA . ASP A 1 82 ? 4.453 -15.923 8.638 1.00 94.50 82 ASP A CA 1
ATOM 659 C C . ASP A 1 82 ? 5.629 -15.890 9.624 1.00 94.50 82 ASP A C 1
ATOM 661 O O . ASP A 1 82 ? 5.452 -16.156 10.808 1.00 94.50 82 ASP A O 1
ATOM 665 N N . ARG A 1 83 ? 6.819 -15.458 9.181 1.00 95.31 83 ARG A N 1
ATOM 666 C CA . ARG A 1 83 ? 7.978 -15.280 10.076 1.00 95.31 83 ARG A CA 1
ATOM 667 C C . ARG A 1 83 ? 7.727 -14.258 11.185 1.00 95.31 83 ARG A C 1
ATOM 669 O O . ARG A 1 83 ? 8.134 -14.501 12.314 1.00 95.31 83 ARG A O 1
ATOM 676 N N . ILE A 1 84 ? 7.086 -13.130 10.873 1.00 96.50 84 ILE A N 1
ATOM 677 C CA . ILE A 1 84 ? 6.749 -12.110 11.879 1.00 96.50 84 ILE A CA 1
ATOM 678 C C . ILE A 1 84 ? 5.703 -12.663 12.858 1.00 96.50 84 ILE A C 1
ATOM 680 O O . ILE A 1 84 ? 5.787 -12.405 14.054 1.00 96.50 84 ILE A O 1
ATOM 684 N N . LEU A 1 85 ? 4.731 -13.446 12.380 1.00 95.88 85 LEU A N 1
ATOM 685 C CA . LEU A 1 85 ? 3.754 -14.097 13.254 1.00 95.88 85 LEU A CA 1
ATOM 686 C C . LEU A 1 85 ? 4.394 -15.113 14.208 1.00 95.88 85 LEU A C 1
ATOM 688 O O . LEU A 1 85 ? 4.006 -15.157 15.374 1.00 95.88 85 LEU A O 1
ATOM 692 N N . GLU A 1 86 ? 5.370 -15.893 13.748 1.00 96.50 86 GLU A N 1
ATOM 693 C CA . GLU A 1 86 ? 6.124 -16.802 14.621 1.00 96.50 86 GLU A CA 1
ATOM 694 C C . GLU A 1 86 ? 6.985 -16.039 15.640 1.00 96.50 86 GLU A C 1
ATOM 696 O O . GLU A 1 86 ? 7.069 -16.446 16.795 1.00 96.50 86 GLU A O 1
ATOM 701 N N . GLU A 1 87 ? 7.555 -14.889 15.264 1.00 96.69 87 GLU A N 1
ATOM 702 C CA . GLU A 1 87 ? 8.252 -13.997 16.204 1.00 96.69 87 GLU A CA 1
ATOM 703 C C . GLU A 1 87 ? 7.300 -13.483 17.300 1.00 96.69 87 GLU A C 1
ATOM 705 O O . GLU A 1 87 ? 7.629 -13.529 18.484 1.00 96.69 87 GLU A O 1
ATOM 710 N N . ILE A 1 88 ? 6.082 -13.070 16.928 1.00 96.12 88 ILE A N 1
ATOM 711 C CA . ILE A 1 88 ? 5.034 -12.682 17.885 1.00 96.12 88 ILE A CA 1
ATOM 712 C C . ILE A 1 88 ? 4.680 -13.854 18.809 1.00 96.12 88 ILE A C 1
ATOM 714 O O . ILE A 1 88 ? 4.585 -13.656 20.019 1.00 96.12 88 ILE A O 1
ATOM 718 N N . ARG A 1 89 ? 4.514 -15.069 18.264 1.00 95.94 89 ARG A N 1
ATOM 719 C CA . ARG A 1 89 ? 4.217 -16.275 19.054 1.00 95.94 89 ARG A CA 1
ATOM 720 C C . ARG A 1 89 ? 5.321 -16.568 20.068 1.00 95.94 89 ARG A C 1
ATOM 722 O O . ARG A 1 89 ? 5.006 -16.828 21.224 1.00 95.94 89 ARG A O 1
ATOM 729 N N . GLY A 1 90 ? 6.585 -16.490 19.649 1.00 95.56 90 GLY A N 1
ATOM 730 C CA . GLY A 1 90 ? 7.737 -16.726 20.520 1.00 95.56 90 GLY A CA 1
ATOM 731 C C . GLY A 1 90 ? 7.856 -15.716 21.664 1.00 95.56 90 GLY A C 1
ATOM 732 O O . GLY A 1 90 ? 8.325 -16.070 22.741 1.00 95.56 90 GLY A O 1
ATOM 733 N N . LEU A 1 91 ? 7.403 -14.476 21.458 1.00 94.50 91 LEU A N 1
ATOM 734 C CA . LEU A 1 91 ? 7.373 -13.451 22.504 1.00 94.50 91 LEU A CA 1
ATOM 735 C C . LEU A 1 91 ? 6.160 -13.586 23.432 1.00 94.50 91 LEU A C 1
ATOM 737 O O . LEU A 1 91 ? 6.286 -13.388 24.639 1.00 94.50 91 LEU A O 1
ATOM 741 N N . ASN A 1 92 ? 4.974 -13.859 22.881 1.00 93.62 92 ASN A N 1
ATOM 742 C CA . ASN A 1 92 ? 3.751 -14.046 23.654 1.00 93.62 92 ASN A CA 1
ATOM 743 C C . ASN A 1 92 ? 2.675 -14.793 22.844 1.00 93.62 92 ASN A C 1
ATOM 745 O O . ASN A 1 92 ? 2.057 -14.248 21.920 1.00 93.62 92 ASN A O 1
ATOM 749 N N . GLU A 1 93 ? 2.371 -16.017 23.266 1.00 95.38 93 GLU A N 1
ATOM 750 C CA . GLU A 1 93 ? 1.399 -16.886 22.604 1.00 95.38 93 GLU A CA 1
ATOM 751 C C . GLU A 1 93 ? -0.048 -16.354 22.657 1.00 95.38 93 GLU A C 1
ATOM 753 O O . GLU A 1 93 ? -0.802 -16.503 21.692 1.00 95.38 93 GLU A O 1
ATOM 758 N N . GLU A 1 94 ? -0.449 -15.656 23.726 1.00 95.50 94 GLU A N 1
ATOM 759 C CA . GLU A 1 94 ? -1.783 -15.047 23.811 1.00 95.50 94 GLU A CA 1
ATOM 760 C C . GLU A 1 94 ? -1.973 -13.967 22.735 1.00 95.50 94 GLU A C 1
ATOM 762 O O . GLU A 1 94 ? -3.043 -13.864 22.123 1.00 95.50 94 GLU A O 1
ATOM 767 N N . THR A 1 95 ? -0.928 -13.184 22.457 1.00 93.94 95 THR A N 1
ATOM 768 C CA . THR A 1 95 ? -0.985 -12.155 21.413 1.00 93.94 95 THR A CA 1
ATOM 769 C C . THR A 1 95 ? -1.083 -12.746 20.012 1.00 93.94 95 THR A C 1
ATOM 771 O O . THR A 1 95 ? -1.862 -12.249 19.191 1.00 93.94 95 THR A O 1
ATOM 774 N N . PHE A 1 96 ? -0.379 -13.852 19.759 1.00 95.31 96 PHE A N 1
ATOM 775 C CA . PHE A 1 96 ? -0.522 -14.632 18.533 1.00 95.31 96 PHE A CA 1
ATOM 776 C C . PHE A 1 96 ? -1.959 -15.151 18.378 1.00 95.31 96 PHE A C 1
ATOM 778 O O . PHE A 1 96 ? -2.604 -14.909 17.353 1.00 95.31 96 PHE A O 1
ATOM 785 N N . ASN A 1 97 ? -2.501 -15.786 19.420 1.00 96.12 97 ASN A N 1
ATOM 786 C CA . ASN A 1 97 ? -3.860 -16.328 19.421 1.00 96.12 97 ASN A CA 1
ATOM 787 C C . ASN A 1 97 ? -4.922 -15.241 19.221 1.00 96.12 97 ASN A C 1
ATOM 789 O O . ASN A 1 97 ? -5.938 -15.477 18.568 1.00 96.12 97 ASN A O 1
ATOM 793 N N . TRP A 1 98 ? -4.701 -14.033 19.740 1.00 95.94 98 TRP A N 1
ATOM 794 C CA . TRP A 1 98 ? -5.595 -12.902 19.502 1.00 95.94 98 TRP A CA 1
ATOM 795 C C . TRP A 1 98 ? -5.625 -12.479 18.028 1.00 95.94 98 TRP A C 1
ATOM 797 O O . TRP A 1 98 ? -6.707 -12.220 17.501 1.00 95.94 98 TRP A O 1
ATOM 807 N N . LEU A 1 99 ? -4.468 -12.448 17.355 1.00 95.00 99 LEU A N 1
ATOM 808 C CA . LEU A 1 99 ? -4.375 -12.110 15.930 1.00 95.00 99 LEU A CA 1
ATOM 809 C C . LEU A 1 99 ? -4.997 -13.187 15.033 1.00 95.00 99 LEU A C 1
ATOM 811 O O . LEU A 1 99 ? -5.652 -12.838 14.054 1.00 95.00 99 LEU A O 1
ATOM 815 N N . GLN A 1 100 ? -4.868 -14.472 15.384 1.00 94.12 100 GLN A N 1
ATOM 816 C CA . GLN A 1 100 ? -5.479 -15.576 14.624 1.00 94.12 100 GLN A CA 1
ATOM 817 C C . GLN A 1 100 ? -7.016 -15.548 14.623 1.00 94.12 100 GLN A C 1
ATOM 819 O O . GLN A 1 100 ? -7.637 -16.092 13.717 1.00 94.12 100 GLN A O 1
ATOM 824 N N . ARG A 1 101 ? -7.650 -14.893 15.607 1.00 94.31 101 ARG A N 1
ATOM 825 C CA . ARG A 1 101 ? -9.119 -14.731 15.653 1.00 94.31 101 ARG A CA 1
ATOM 826 C C . ARG A 1 101 ? -9.652 -13.727 14.631 1.00 94.31 101 ARG A C 1
ATOM 828 O O . ARG A 1 101 ? -10.866 -13.577 14.506 1.00 94.31 101 ARG A O 1
ATOM 835 N N . ILE A 1 102 ? -8.775 -12.971 13.979 1.00 93.69 102 ILE A N 1
ATOM 836 C CA . ILE A 1 102 ? -9.13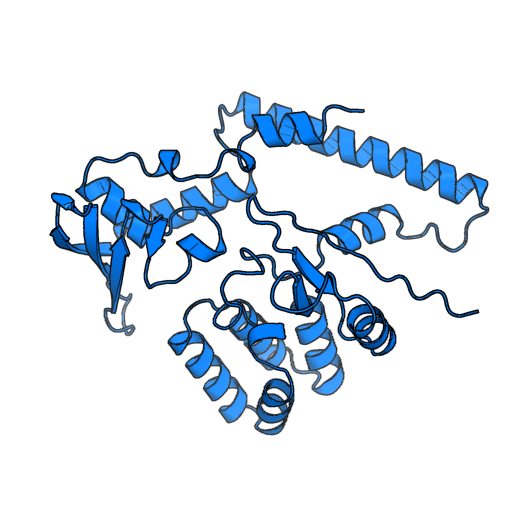7 -11.998 12.954 1.00 93.69 102 ILE A CA 1
ATOM 837 C C . ILE A 1 102 ? -8.749 -12.610 11.615 1.00 93.69 102 ILE A C 1
ATOM 839 O O . ILE A 1 102 ? -7.588 -12.971 11.427 1.00 93.69 102 ILE A O 1
ATOM 843 N N . ASP A 1 103 ? -9.698 -12.698 10.683 1.00 94.31 103 ASP A N 1
ATOM 844 C CA . ASP A 1 103 ? -9.404 -13.174 9.332 1.00 94.31 103 ASP A CA 1
ATOM 845 C C . ASP A 1 103 ? -8.240 -12.367 8.736 1.00 94.31 103 ASP A C 1
ATOM 847 O O . ASP A 1 103 ? -8.268 -11.133 8.697 1.00 94.31 103 ASP A O 1
ATOM 851 N N . LYS A 1 104 ? -7.195 -13.070 8.284 1.00 95.31 104 LYS A N 1
ATOM 852 C CA . LYS A 1 104 ? -5.963 -12.474 7.754 1.00 95.31 104 LYS A CA 1
ATOM 853 C C . LYS A 1 104 ? -6.252 -11.534 6.588 1.00 95.31 104 LYS A C 1
ATOM 855 O O . LYS A 1 104 ? -5.615 -10.480 6.501 1.00 95.31 104 LYS A O 1
ATOM 860 N N . ALA A 1 105 ? -7.226 -11.859 5.734 1.00 93.06 105 ALA A N 1
ATOM 861 C CA . ALA A 1 105 ? -7.623 -10.984 4.632 1.00 93.06 105 ALA A CA 1
ATOM 862 C C . ALA A 1 105 ? -8.156 -9.639 5.153 1.00 93.06 105 ALA A C 1
ATOM 864 O O . ALA A 1 105 ? -7.920 -8.593 4.554 1.00 93.06 105 ALA A O 1
ATOM 865 N N . GLN A 1 106 ? -8.804 -9.629 6.323 1.00 93.12 106 GLN A N 1
ATOM 866 C CA . GLN A 1 106 ? -9.384 -8.428 6.910 1.00 93.12 106 GLN A CA 1
ATOM 867 C C . GLN A 1 106 ? -8.373 -7.462 7.516 1.00 93.12 106 GLN A C 1
ATOM 869 O O . GLN A 1 106 ? -8.763 -6.320 7.739 1.00 93.12 106 GLN A O 1
ATOM 874 N N . TRP A 1 107 ? -7.110 -7.821 7.770 1.00 94.19 107 TRP A N 1
ATOM 875 C CA . TRP A 1 107 ? -6.153 -6.907 8.426 1.00 94.19 107 TRP A CA 1
ATOM 876 C C . TRP A 1 107 ? -4.733 -6.887 7.846 1.00 94.19 107 TRP A C 1
ATOM 878 O O . TRP A 1 107 ? -3.961 -6.000 8.210 1.00 94.19 107 TRP A O 1
ATOM 888 N N . THR A 1 108 ? -4.394 -7.801 6.935 1.00 94.31 108 THR A N 1
ATOM 889 C CA . THR A 1 108 ? -3.041 -7.928 6.363 1.00 94.31 108 THR A CA 1
ATOM 890 C C . THR A 1 108 ? -3.041 -7.619 4.873 1.00 94.31 108 THR A C 1
ATOM 892 O O . THR A 1 108 ? -4.016 -7.925 4.198 1.00 94.31 108 THR A O 1
ATOM 895 N N . LEU A 1 109 ? -1.952 -7.058 4.334 1.00 91.06 109 LEU A N 1
ATOM 896 C CA . LEU A 1 109 ? -1.797 -6.883 2.880 1.00 91.06 109 LEU A CA 1
ATOM 897 C C . LEU A 1 109 ? -1.470 -8.188 2.154 1.00 91.06 109 LEU A C 1
ATOM 899 O O . LEU A 1 109 ? -1.921 -8.393 1.031 1.00 91.06 109 LEU A O 1
ATOM 903 N N . SER A 1 110 ? -0.686 -9.066 2.777 1.00 91.12 110 SER A N 1
ATOM 904 C CA . SER A 1 110 ? -0.250 -10.333 2.178 1.00 91.12 110 SER A CA 1
ATOM 905 C C . SER A 1 110 ? -1.399 -11.287 1.830 1.00 91.12 110 SER A C 1
ATOM 907 O O . SER A 1 110 ? -1.264 -12.054 0.882 1.00 91.12 110 SER A O 1
ATOM 909 N N . HIS A 1 111 ? -2.523 -11.222 2.554 1.00 92.56 111 HIS A N 1
ATOM 910 C CA . HIS A 1 111 ? -3.696 -12.088 2.351 1.00 92.56 111 HIS A CA 1
ATOM 911 C C . HIS A 1 111 ? -4.917 -11.332 1.810 1.00 92.56 111 HIS A C 1
ATOM 913 O O . HIS A 1 111 ? -5.999 -11.899 1.699 1.00 92.56 111 HIS A O 1
ATOM 919 N N . ASP A 1 112 ? -4.771 -10.047 1.489 1.00 88.75 112 ASP A N 1
ATOM 920 C CA . ASP A 1 112 ? -5.894 -9.179 1.138 1.00 88.75 112 ASP A CA 1
ATOM 921 C C . ASP A 1 112 ? -6.514 -9.496 -0.229 1.00 88.75 112 ASP A C 1
ATOM 923 O O . ASP A 1 112 ? -7.684 -9.192 -0.449 1.00 88.75 112 ASP A O 1
ATOM 927 N N . GLY A 1 113 ? -5.734 -10.071 -1.150 1.00 85.44 113 GLY A N 1
ATOM 928 C CA . GLY A 1 113 ? -6.124 -10.260 -2.552 1.00 85.44 113 GLY A CA 1
ATOM 929 C C . GLY A 1 113 ? -6.034 -8.985 -3.403 1.00 85.44 113 GLY A C 1
ATOM 930 O O . GLY A 1 113 ? -6.555 -8.962 -4.512 1.00 85.44 113 GLY A O 1
ATOM 931 N N . GLY A 1 114 ? -5.390 -7.927 -2.896 1.00 82.31 114 GLY A N 1
ATOM 932 C CA . GLY A 1 114 ? -5.166 -6.663 -3.611 1.00 82.31 114 GLY A CA 1
ATOM 933 C C . GLY A 1 114 ? -6.301 -5.636 -3.506 1.00 82.31 114 GLY A C 1
ATOM 934 O O . GLY A 1 114 ? -6.179 -4.549 -4.064 1.00 82.31 114 GLY A O 1
ATOM 935 N N . TRP A 1 115 ? -7.372 -5.935 -2.768 1.00 85.06 115 TRP A N 1
ATOM 936 C CA . TRP A 1 115 ? -8.543 -5.068 -2.581 1.00 85.06 115 TRP A CA 1
ATOM 937 C C . TRP A 1 115 ? -8.227 -3.702 -1.961 1.00 85.06 115 TRP A C 1
ATOM 939 O O . TRP A 1 115 ? -8.818 -2.695 -2.335 1.00 85.06 115 TRP A O 1
ATOM 949 N N . ARG A 1 116 ? -7.282 -3.650 -1.024 1.00 84.94 116 ARG A N 1
ATOM 950 C CA . ARG A 1 116 ? -6.855 -2.434 -0.324 1.00 84.94 116 ARG A CA 1
ATOM 951 C C . ARG A 1 116 ? -5.999 -1.518 -1.177 1.00 84.94 116 ARG A C 1
ATOM 953 O O . ARG A 1 116 ? -5.743 -0.401 -0.737 1.00 84.94 116 ARG A O 1
ATOM 960 N N . THR A 1 117 ? -5.445 -2.008 -2.289 1.00 80.50 117 THR A N 1
ATOM 961 C CA . THR A 1 117 ? -4.466 -1.277 -3.112 1.00 80.50 117 THR A CA 1
ATOM 962 C C . THR A 1 117 ? -3.389 -0.575 -2.259 1.00 80.50 117 THR A C 1
ATOM 964 O O . THR A 1 117 ? -3.078 0.603 -2.437 1.00 80.50 117 THR A O 1
ATOM 967 N N . GLY A 1 118 ? -2.863 -1.282 -1.248 1.00 80.06 118 GLY A N 1
ATOM 968 C CA . GLY A 1 118 ? -1.822 -0.775 -0.345 1.00 80.06 118 GLY A CA 1
ATOM 969 C C . GLY A 1 118 ? -2.299 0.189 0.753 1.00 80.06 118 GLY A C 1
ATOM 970 O O . GLY A 1 118 ? -1.494 0.595 1.591 1.00 80.06 118 GLY A O 1
ATOM 971 N N . ILE A 1 119 ? -3.589 0.534 0.809 1.00 83.44 119 ILE A N 1
ATOM 972 C CA . ILE A 1 119 ? -4.165 1.394 1.847 1.00 83.44 119 ILE A CA 1
ATOM 973 C C . ILE A 1 119 ? -4.338 0.591 3.143 1.00 83.44 119 ILE A C 1
ATOM 975 O O . ILE A 1 119 ? -5.125 -0.351 3.253 1.00 83.44 119 ILE A O 1
ATOM 979 N N . LEU A 1 120 ? -3.583 0.985 4.167 1.00 85.81 120 LEU A N 1
ATOM 980 C CA . LEU A 1 120 ? -3.581 0.323 5.474 1.00 85.81 120 LEU A CA 1
ATOM 981 C C . LEU A 1 120 ? -4.500 0.993 6.492 1.00 85.81 120 LEU A C 1
ATOM 983 O O . LEU A 1 120 ? -4.959 0.344 7.435 1.00 85.81 120 LEU A O 1
ATOM 987 N N . THR A 1 121 ? -4.751 2.291 6.335 1.00 82.88 121 THR A N 1
ATOM 988 C CA . THR A 1 121 ? -5.397 3.113 7.356 1.00 82.88 121 THR A CA 1
ATOM 989 C C . THR A 1 121 ? -6.532 3.952 6.794 1.00 82.88 121 THR A C 1
ATOM 991 O O . THR A 1 121 ? -6.578 4.285 5.613 1.00 82.88 121 THR A O 1
ATOM 994 N N . THR A 1 122 ? -7.435 4.358 7.680 1.00 73.31 122 THR A N 1
ATOM 995 C CA . THR A 1 122 ? -8.490 5.343 7.424 1.00 73.31 122 THR A CA 1
ATOM 996 C C . THR A 1 122 ? -7.934 6.769 7.479 1.00 73.31 122 THR A C 1
ATOM 998 O O . THR A 1 122 ? -8.483 7.634 8.156 1.00 73.31 122 THR A O 1
ATOM 1001 N N . ASN A 1 123 ? -6.811 7.030 6.804 1.00 61.62 123 ASN A N 1
ATOM 1002 C CA . ASN A 1 123 ? -6.124 8.324 6.890 1.00 61.62 123 ASN A CA 1
ATOM 1003 C C . ASN A 1 123 ? -7.027 9.494 6.452 1.00 61.62 123 ASN A C 1
ATOM 1005 O O . ASN A 1 123 ? -6.898 10.610 6.941 1.00 61.62 123 ASN A O 1
ATOM 1009 N N . MET A 1 124 ? -7.987 9.238 5.559 1.00 59.28 124 MET A N 1
ATOM 1010 C CA . MET A 1 124 ? -8.914 10.259 5.073 1.00 59.28 124 MET A CA 1
ATOM 1011 C C . MET A 1 124 ? -9.909 10.717 6.144 1.00 59.28 124 MET A C 1
ATOM 1013 O O . MET A 1 124 ? -10.101 11.918 6.331 1.00 59.28 124 MET A O 1
ATOM 1017 N N . SER A 1 125 ? -10.475 9.787 6.921 1.00 60.31 125 SER A N 1
ATOM 1018 C CA . SER A 1 125 ? -11.346 10.160 8.037 1.00 60.31 125 SER A CA 1
ATOM 1019 C C . SER A 1 125 ? -10.558 10.789 9.181 1.00 60.31 125 SER A C 1
ATOM 1021 O O . SER A 1 125 ? -11.071 11.672 9.856 1.00 60.31 125 SER A O 1
ATOM 1023 N N . GLU A 1 126 ? -9.299 10.402 9.392 1.00 63.47 126 GLU A N 1
ATOM 1024 C CA . GLU A 1 126 ? -8.401 11.068 10.343 1.00 63.47 126 GLU A CA 1
ATOM 1025 C C . GLU A 1 126 ? -8.044 12.489 9.912 1.00 63.47 126 GLU A C 1
ATOM 1027 O O . GLU A 1 126 ? -8.033 13.385 10.751 1.00 63.47 126 GLU A O 1
ATOM 1032 N N . CYS A 1 127 ? -7.834 12.717 8.615 1.00 65.19 127 CYS A N 1
ATOM 1033 C CA . CYS A 1 127 ? -7.624 14.044 8.049 1.00 65.19 127 CYS A CA 1
ATOM 1034 C C . CYS A 1 127 ? -8.831 14.953 8.315 1.00 65.19 127 CYS A C 1
ATOM 1036 O O . CYS A 1 127 ? -8.669 16.049 8.850 1.00 65.19 127 CYS A O 1
ATOM 1038 N N . ILE A 1 128 ? -10.047 14.473 8.030 1.00 65.81 128 ILE A N 1
ATOM 1039 C CA . ILE A 1 128 ? -11.283 15.218 8.312 1.00 65.81 128 ILE A CA 1
ATOM 1040 C C . ILE A 1 128 ? -11.479 15.390 9.824 1.00 65.81 128 ILE A C 1
ATOM 1042 O O . ILE A 1 128 ? -11.800 16.479 10.286 1.00 65.81 128 ILE A O 1
ATOM 1046 N N . ASN A 1 129 ? -11.216 14.362 10.632 1.00 67.94 129 ASN A N 1
ATOM 1047 C CA . ASN A 1 129 ? -11.260 14.477 12.092 1.00 67.94 129 ASN A CA 1
ATOM 1048 C C . ASN A 1 129 ? -10.243 15.494 12.629 1.00 67.94 129 ASN A C 1
ATOM 1050 O O . ASN A 1 129 ? -10.517 16.137 13.639 1.00 67.94 129 ASN A O 1
ATOM 1054 N N . GLY A 1 130 ? -9.091 15.648 11.972 1.00 69.44 130 GLY A N 1
ATOM 1055 C CA . GLY A 1 130 ? -8.100 16.683 12.254 1.00 69.44 130 GLY A CA 1
ATOM 1056 C C . GLY A 1 130 ? -8.635 18.077 11.937 1.00 69.44 130 GLY A C 1
ATOM 1057 O O . GLY A 1 130 ? -8.617 18.944 12.811 1.00 69.44 130 GLY A O 1
ATOM 1058 N N . VAL A 1 131 ? -9.206 18.258 10.740 1.00 69.12 131 VAL A N 1
ATOM 1059 C CA . VAL A 1 131 ? -9.916 19.486 10.333 1.00 69.12 131 VAL A CA 1
ATOM 1060 C C . VAL A 1 131 ? -11.027 19.828 11.332 1.00 69.12 131 VAL A C 1
ATOM 1062 O O . VAL A 1 131 ? -11.176 20.981 11.719 1.00 69.12 131 VAL A O 1
ATOM 1065 N N . LEU A 1 132 ? -11.749 18.836 11.851 1.00 69.88 132 LEU A N 1
ATOM 1066 C CA . LEU A 1 132 ? -12.853 19.015 12.802 1.00 69.88 132 LEU A CA 1
ATOM 1067 C C . LEU A 1 132 ? -12.425 18.930 14.279 1.00 69.88 132 LEU A C 1
ATOM 1069 O O . LEU A 1 132 ? -13.261 18.921 15.188 1.00 69.88 132 LEU A O 1
ATOM 1073 N N . LYS A 1 133 ? -11.124 18.852 14.577 1.00 73.31 133 LYS A N 1
ATOM 1074 C CA . LYS A 1 133 ? -10.657 18.706 15.959 1.00 73.31 133 LYS A CA 1
ATOM 1075 C C . LYS A 1 133 ? -10.941 19.987 16.747 1.00 73.31 133 LYS A C 1
ATOM 1077 O O . LYS A 1 133 ? -10.526 21.073 16.348 1.00 73.31 133 LYS A O 1
ATOM 1082 N N . GLY A 1 134 ? -11.623 19.857 17.884 1.00 70.12 134 GLY A N 1
ATOM 1083 C CA . GLY A 1 134 ? -11.943 20.980 18.774 1.00 70.12 134 GLY A CA 1
ATOM 1084 C C . GLY A 1 134 ? -13.237 21.735 18.447 1.00 70.12 134 GLY A C 1
ATOM 1085 O O . GLY A 1 134 ? -13.623 22.589 19.234 1.00 70.12 134 GLY A O 1
ATOM 1086 N N . SER A 1 135 ? -13.955 21.400 17.366 1.00 68.88 135 SER A N 1
ATOM 1087 C CA . SER A 1 135 ? -15.233 22.059 17.037 1.00 68.88 135 SER A CA 1
ATOM 1088 C C . SER A 1 135 ? -16.438 21.483 17.794 1.00 68.88 135 SER A C 1
ATOM 1090 O O . SER A 1 135 ? -17.469 22.131 17.910 1.00 68.88 135 SER A O 1
ATOM 1092 N N . ARG A 1 136 ? -16.313 20.286 18.385 1.00 66.38 136 ARG A N 1
ATOM 1093 C CA . ARG A 1 136 ? -17.435 19.493 18.939 1.00 66.38 136 ARG A CA 1
ATOM 1094 C C . ARG A 1 136 ? -18.165 20.094 20.155 1.00 66.38 136 ARG A C 1
ATOM 1096 O O . ARG A 1 136 ? -19.117 19.485 20.624 1.00 66.38 136 ARG A O 1
ATOM 1103 N N . ARG A 1 137 ? -17.718 21.235 20.692 1.00 72.06 137 ARG A N 1
ATOM 1104 C CA . ARG A 1 137 ? -18.354 21.938 21.828 1.00 72.06 137 ARG A CA 1
ATOM 1105 C C . ARG A 1 137 ? -18.727 23.390 21.509 1.00 72.06 137 ARG A C 1
ATOM 1107 O O . ARG A 1 137 ? -18.963 24.170 22.424 1.00 72.06 137 ARG A O 1
ATOM 1114 N N . LEU A 1 138 ? -18.727 23.764 20.233 1.00 77.38 138 LEU A N 1
ATOM 1115 C CA . LEU A 1 138 ? -19.014 25.129 19.806 1.00 77.38 138 LEU A CA 1
ATOM 1116 C C . LEU A 1 138 ? -20.476 25.284 19.367 1.00 77.38 138 LEU A C 1
ATOM 1118 O O . LEU A 1 138 ? -21.102 24.298 18.973 1.00 77.38 138 LEU A O 1
ATOM 1122 N N . PRO A 1 139 ? -21.022 26.513 19.389 1.00 86.62 139 PRO A N 1
ATOM 1123 C CA . PRO A 1 139 ? -22.304 26.808 18.757 1.00 86.62 139 PRO A CA 1
ATOM 1124 C C . PRO A 1 139 ? -22.316 26.391 17.278 1.00 86.62 139 PRO A C 1
ATOM 1126 O O . PRO A 1 139 ? -21.285 26.455 16.607 1.00 86.62 139 PRO A O 1
ATOM 1129 N N . ILE A 1 140 ? -23.485 26.019 16.744 1.00 83.56 140 ILE A N 1
ATOM 1130 C CA . ILE A 1 140 ? -23.642 25.492 15.370 1.00 83.56 140 ILE A CA 1
ATOM 1131 C C . ILE A 1 140 ? -23.003 26.417 14.321 1.00 83.56 140 ILE A C 1
ATOM 1133 O O . ILE A 1 140 ? -22.263 25.950 13.456 1.00 83.56 140 ILE A O 1
ATOM 1137 N N . MET A 1 141 ? -23.217 27.730 14.442 1.00 85.19 141 MET A N 1
ATOM 1138 C CA . MET A 1 141 ? -22.615 28.736 13.557 1.00 85.19 141 MET A CA 1
ATOM 1139 C C . MET A 1 141 ? -21.081 28.705 13.582 1.00 85.19 141 MET A C 1
ATOM 1141 O O . MET A 1 141 ? -20.443 28.747 12.532 1.00 85.19 141 MET A O 1
ATOM 1145 N N . ALA A 1 142 ? -20.481 28.564 14.766 1.00 82.44 142 ALA A N 1
ATOM 1146 C CA . ALA A 1 142 ? -19.032 28.486 14.919 1.00 82.44 142 ALA A CA 1
ATOM 1147 C C . ALA A 1 142 ? -18.469 27.166 14.362 1.00 82.44 142 ALA A C 1
ATOM 1149 O O . ALA A 1 142 ? -17.404 27.166 13.749 1.00 82.44 142 ALA A O 1
ATOM 1150 N N . ILE A 1 143 ? -19.197 26.050 14.496 1.00 82.88 143 ILE A N 1
ATOM 1151 C CA . ILE A 1 143 ? -18.829 24.778 13.851 1.00 82.88 143 ILE A CA 1
ATOM 1152 C C . ILE A 1 143 ? -18.818 24.935 12.328 1.00 82.88 143 ILE A C 1
ATOM 1154 O O . ILE A 1 143 ? -17.848 24.518 11.689 1.00 82.88 143 ILE A O 1
ATOM 1158 N N . ALA A 1 144 ? -19.862 25.537 11.751 1.00 84.81 144 ALA A N 1
ATOM 1159 C CA . ALA A 1 144 ? -19.977 25.739 10.308 1.00 84.81 144 ALA A CA 1
ATOM 1160 C C . ALA A 1 144 ? -18.845 26.629 9.772 1.00 84.81 144 ALA A C 1
ATOM 1162 O O . ALA A 1 144 ? -18.143 26.233 8.841 1.00 84.81 144 ALA A O 1
ATOM 1163 N N . GLN A 1 145 ? -18.601 27.775 10.417 1.00 85.38 145 GLN A N 1
ATOM 1164 C CA . GLN A 1 145 ? -17.519 28.690 10.045 1.00 85.38 145 GLN A CA 1
ATOM 1165 C C . GLN A 1 145 ? -16.145 28.025 10.153 1.00 85.38 145 GLN A C 1
ATOM 1167 O O . GLN A 1 145 ? -15.385 28.036 9.190 1.00 85.38 145 GLN A O 1
ATOM 1172 N N . MET A 1 146 ? -15.832 27.373 11.279 1.00 83.12 146 MET A N 1
ATOM 1173 C CA . MET A 1 146 ? -14.538 26.704 11.449 1.00 83.12 146 MET A CA 1
ATOM 1174 C C . MET A 1 146 ? -14.3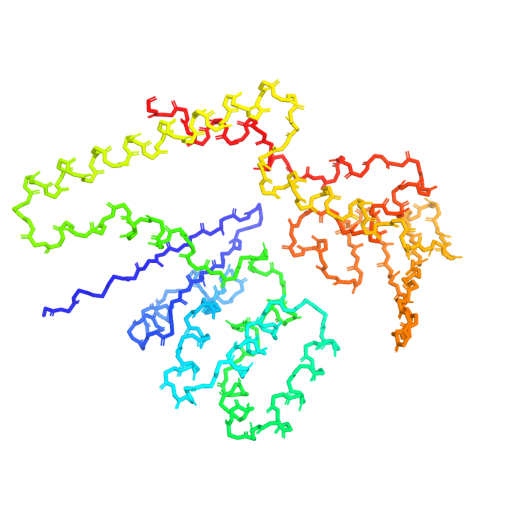26 25.567 10.454 1.00 83.12 146 MET A C 1
ATOM 1176 O O . MET A 1 146 ? -13.210 25.378 9.970 1.00 83.12 146 MET A O 1
ATOM 1180 N N . THR A 1 147 ? -15.378 24.804 10.156 1.00 82.19 147 THR A N 1
ATOM 1181 C CA . THR A 1 147 ? -15.310 23.720 9.172 1.00 82.19 147 THR A CA 1
ATOM 1182 C C . THR A 1 147 ? -15.009 24.279 7.789 1.00 82.19 147 THR A C 1
ATOM 1184 O O . THR A 1 147 ? -14.095 23.783 7.130 1.00 82.19 147 THR A O 1
ATOM 1187 N N . LEU A 1 148 ? -15.703 25.345 7.379 1.00 85.69 148 LEU A N 1
ATOM 1188 C CA . LEU A 1 148 ? -15.458 26.011 6.103 1.00 85.69 148 LEU A CA 1
ATOM 1189 C C . LEU A 1 148 ? -14.036 26.579 6.036 1.00 85.69 148 LEU A C 1
ATOM 1191 O O . LEU A 1 148 ? -13.285 26.214 5.136 1.00 85.69 148 LEU A O 1
ATOM 1195 N N . SER A 1 149 ? -13.630 27.399 7.012 1.00 87.00 149 SER A N 1
ATOM 1196 C CA . SER A 1 149 ? -12.309 28.042 7.018 1.00 87.00 149 SER A CA 1
ATOM 1197 C C . SER A 1 149 ? -11.169 27.027 6.972 1.00 87.00 149 SER A C 1
ATOM 1199 O O . SER A 1 149 ? -10.235 27.186 6.190 1.00 87.00 149 SER A O 1
ATOM 1201 N N . ARG A 1 150 ? -11.248 25.947 7.760 1.00 85.44 150 ARG A N 1
ATOM 1202 C CA . ARG A 1 150 ? -10.211 24.904 7.758 1.00 85.44 150 ARG A CA 1
ATOM 1203 C C . ARG A 1 150 ? -10.226 24.060 6.487 1.00 85.44 150 ARG A C 1
ATOM 1205 O O . ARG A 1 150 ? -9.165 23.620 6.056 1.00 85.44 150 ARG A O 1
ATOM 1212 N N . THR A 1 151 ? -11.393 23.839 5.884 1.00 83.62 151 THR A N 1
ATOM 1213 C CA . THR A 1 151 ? -11.490 23.145 4.591 1.00 83.62 151 THR A CA 1
ATOM 1214 C C . THR A 1 151 ? -10.847 23.983 3.491 1.00 83.62 151 THR A C 1
ATOM 1216 O O . THR A 1 151 ? -9.993 23.475 2.773 1.00 83.62 151 THR A O 1
ATOM 1219 N N . VAL A 1 152 ? -11.166 25.278 3.411 1.00 88.12 152 VAL A N 1
ATOM 1220 C CA . VAL A 1 152 ? -10.547 26.206 2.450 1.00 88.12 152 VAL A CA 1
ATOM 1221 C C . VAL A 1 152 ? -9.034 26.257 2.650 1.00 88.12 152 VAL A C 1
ATOM 1223 O O . VAL A 1 152 ? -8.286 26.036 1.701 1.00 88.12 152 VAL A O 1
ATOM 1226 N N . GLN A 1 153 ? -8.566 26.452 3.889 1.00 88.00 153 GLN A N 1
ATOM 1227 C CA . GLN A 1 153 ? -7.135 26.445 4.199 1.00 88.00 153 GLN A CA 1
ATOM 1228 C C . GLN A 1 153 ? -6.457 25.145 3.741 1.00 88.00 153 GLN A C 1
ATOM 1230 O O . GLN A 1 153 ? -5.398 25.187 3.117 1.00 88.00 153 GLN A O 1
ATOM 1235 N N . TYR A 1 154 ? -7.081 23.992 3.992 1.00 85.50 154 TYR A N 1
ATOM 1236 C CA . TYR A 1 154 ? -6.556 22.701 3.559 1.00 85.50 154 TYR A CA 1
ATOM 1237 C C . TYR A 1 154 ? -6.396 22.615 2.033 1.00 85.50 154 TYR A C 1
ATOM 1239 O O . TYR A 1 154 ? -5.373 22.133 1.548 1.00 85.50 154 TYR A O 1
ATOM 1247 N N . PHE A 1 155 ? -7.376 23.092 1.262 1.00 88.25 155 PHE A N 1
ATOM 1248 C CA . PHE A 1 155 ? -7.288 23.118 -0.201 1.00 88.25 155 PHE A CA 1
ATOM 1249 C C . PHE A 1 155 ? -6.196 24.074 -0.694 1.00 88.25 155 PHE A C 1
ATOM 1251 O O . PHE A 1 155 ? -5.400 23.688 -1.552 1.00 88.25 155 PHE A O 1
ATOM 1258 N N . LEU A 1 156 ? -6.074 25.262 -0.096 1.00 89.94 156 LEU A N 1
ATOM 1259 C CA . LEU A 1 156 ? -5.019 26.227 -0.432 1.00 89.94 156 LEU A CA 1
ATOM 1260 C C . LEU A 1 156 ? -3.611 25.670 -0.158 1.00 89.94 156 LEU A C 1
ATOM 1262 O O . LEU A 1 156 ? -2.704 25.801 -0.986 1.00 89.94 156 LEU A O 1
ATOM 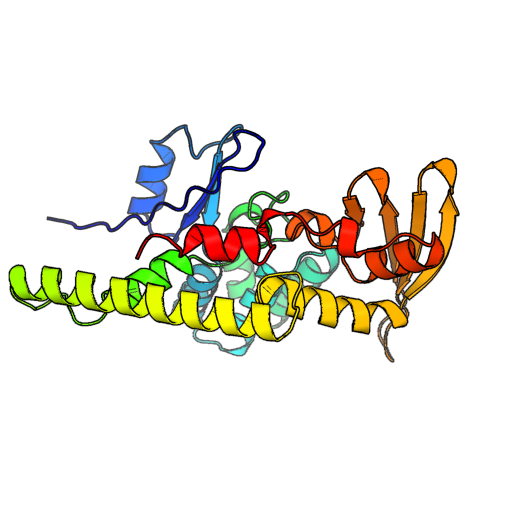1266 N N . GLU A 1 157 ? -3.413 24.980 0.968 1.00 90.38 157 GLU A N 1
ATOM 1267 C CA . GLU A 1 157 ? -2.150 24.300 1.286 1.00 90.38 157 GLU A CA 1
ATOM 1268 C C . GLU A 1 157 ? -1.817 23.210 0.251 1.00 90.38 157 GLU A C 1
ATOM 1270 O O . GLU A 1 157 ? -0.664 23.050 -0.171 1.00 90.38 157 GLU A O 1
ATOM 1275 N N . ARG A 1 158 ? -2.831 22.467 -0.209 1.00 89.62 158 ARG A N 1
ATOM 1276 C CA . ARG A 1 158 ? -2.684 21.428 -1.236 1.00 89.62 158 ARG A CA 1
ATOM 1277 C C . ARG A 1 158 ? -2.369 22.018 -2.607 1.00 89.62 158 ARG A C 1
ATOM 1279 O O . ARG A 1 158 ? -1.499 21.472 -3.287 1.00 89.62 158 ARG A O 1
ATOM 1286 N N . GLN A 1 159 ? -2.989 23.133 -2.977 1.00 88.81 159 GLN A N 1
ATOM 1287 C CA . GLN A 1 159 ? -2.694 23.862 -4.208 1.00 88.81 159 GLN A CA 1
ATOM 1288 C C . GLN A 1 159 ? -1.268 24.433 -4.184 1.00 88.81 159 GLN A C 1
ATOM 1290 O O . GLN A 1 159 ? -0.507 24.243 -5.131 1.00 88.81 159 GLN A O 1
ATOM 1295 N N . THR A 1 160 ? -0.843 25.009 -3.055 1.00 91.88 160 THR A N 1
ATOM 1296 C CA . THR A 1 160 ? 0.539 25.482 -2.850 1.00 91.88 160 THR A CA 1
ATOM 1297 C C . THR A 1 160 ? 1.550 24.346 -3.021 1.00 91.88 160 THR A C 1
ATOM 1299 O O . THR A 1 160 ? 2.580 24.499 -3.682 1.00 91.88 160 THR A O 1
ATOM 1302 N N . ARG A 1 161 ? 1.246 23.161 -2.475 1.00 91.00 161 ARG A N 1
ATOM 1303 C CA . ARG A 1 161 ? 2.063 21.958 -2.680 1.00 91.00 161 ARG A CA 1
ATOM 1304 C C . ARG A 1 161 ? 2.082 21.519 -4.145 1.00 91.00 161 ARG A C 1
ATOM 1306 O O . ARG A 1 161 ? 3.139 21.135 -4.633 1.00 91.00 161 ARG A O 1
ATOM 1313 N N . CYS A 1 162 ? 0.950 21.603 -4.846 1.00 90.69 162 CYS A N 1
ATOM 1314 C CA . CYS A 1 162 ? 0.868 21.323 -6.280 1.00 90.69 162 CYS A CA 1
ATOM 1315 C C . CYS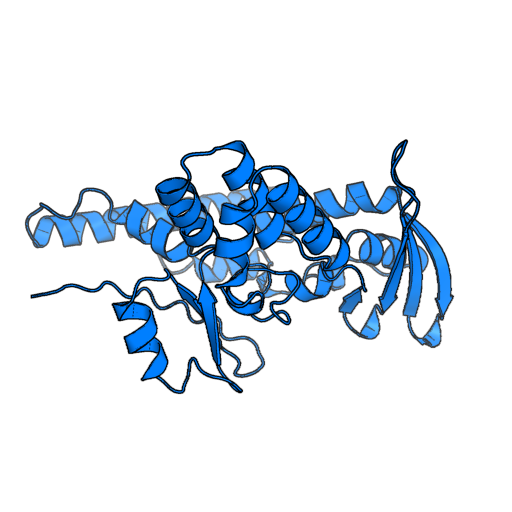 A 1 162 ? 1.794 22.238 -7.084 1.00 90.69 162 CYS A C 1
ATOM 1317 O O . CYS A 1 162 ? 2.604 21.738 -7.861 1.00 90.69 162 CYS A O 1
ATOM 1319 N N . HIS A 1 163 ? 1.745 23.550 -6.843 1.00 90.12 163 HIS A N 1
ATOM 1320 C CA . HIS A 1 163 ? 2.629 24.512 -7.504 1.00 90.12 163 HIS A CA 1
ATOM 1321 C C . HIS A 1 163 ? 4.106 24.213 -7.239 1.00 90.12 163 HIS A C 1
ATOM 1323 O O . HIS A 1 163 ? 4.906 24.221 -8.168 1.00 90.12 163 HIS A O 1
ATOM 1329 N N . ARG A 1 164 ? 4.472 23.851 -6.002 1.00 92.94 164 ARG A N 1
ATOM 1330 C CA . ARG A 1 164 ? 5.845 23.431 -5.684 1.00 92.94 164 ARG A CA 1
ATOM 1331 C C . ARG A 1 164 ? 6.281 22.207 -6.495 1.00 92.94 164 ARG A C 1
ATOM 1333 O O . ARG A 1 164 ? 7.382 22.205 -7.031 1.00 92.94 164 ARG A O 1
ATOM 1340 N N . MET A 1 165 ? 5.431 21.181 -6.597 1.00 92.81 165 MET A N 1
ATOM 1341 C CA . MET A 1 165 ? 5.745 19.983 -7.386 1.00 92.81 165 MET A CA 1
ATOM 1342 C C . MET A 1 165 ? 5.877 20.309 -8.885 1.00 92.81 165 MET A C 1
ATOM 1344 O O . MET A 1 165 ? 6.777 19.789 -9.539 1.00 92.81 165 MET A O 1
ATOM 1348 N N . MET A 1 166 ? 5.033 21.202 -9.418 1.00 89.06 166 MET A N 1
ATOM 1349 C CA . MET A 1 166 ? 5.123 21.669 -10.810 1.00 89.06 166 MET A CA 1
ATOM 1350 C C . MET A 1 166 ? 6.413 22.452 -11.072 1.00 89.06 166 MET A C 1
ATOM 1352 O O . MET A 1 166 ? 7.089 22.181 -12.057 1.00 89.06 166 MET A O 1
ATOM 1356 N N . ASN A 1 167 ? 6.796 23.358 -10.168 1.00 92.00 167 ASN A N 1
ATOM 1357 C CA . ASN A 1 167 ? 8.038 24.132 -10.282 1.00 92.00 167 ASN A CA 1
ATOM 1358 C C . ASN A 1 167 ? 9.289 23.240 -10.250 1.00 92.00 167 ASN A C 1
ATOM 1360 O O . ASN A 1 167 ? 10.300 23.574 -10.857 1.00 92.00 167 ASN A O 1
ATOM 1364 N N . ASN A 1 168 ? 9.209 22.090 -9.578 1.00 90.88 168 ASN A N 1
ATOM 1365 C CA . ASN A 1 168 ? 10.275 21.091 -9.548 1.00 90.88 168 ASN A CA 1
ATOM 1366 C C . ASN A 1 168 ? 10.260 20.144 -10.765 1.00 90.88 168 ASN A C 1
ATOM 1368 O O . ASN A 1 168 ? 11.026 19.183 -10.783 1.00 90.88 168 ASN A O 1
ATOM 1372 N N . ASN A 1 169 ? 9.385 20.364 -11.756 1.00 88.38 169 ASN A N 1
ATOM 1373 C CA . ASN A 1 169 ? 9.177 19.476 -12.910 1.00 88.38 169 ASN A CA 1
ATOM 1374 C C . ASN A 1 169 ? 8.922 18.008 -12.520 1.00 88.38 169 ASN A C 1
ATOM 1376 O O . ASN A 1 169 ? 9.294 17.073 -13.233 1.00 88.38 169 ASN A O 1
ATOM 1380 N N . GLN A 1 170 ? 8.288 17.789 -11.367 1.00 91.31 170 GLN A N 1
ATOM 1381 C CA . GLN A 1 170 ? 7.985 16.449 -10.885 1.00 91.31 170 GLN A CA 1
ATOM 1382 C C . GLN A 1 170 ? 6.890 15.815 -11.767 1.00 91.31 170 GLN A C 1
ATOM 1384 O O . GLN A 1 170 ? 5.989 16.493 -12.249 1.00 91.31 170 GLN A O 1
ATOM 1389 N N . GLN A 1 171 ? 6.951 14.505 -12.016 1.00 88.69 171 GLN A N 1
ATOM 1390 C CA . GLN A 1 171 ? 5.967 13.831 -12.887 1.00 88.69 171 GLN A CA 1
ATOM 1391 C C . GLN A 1 171 ? 4.706 13.381 -12.131 1.00 88.69 171 GLN A C 1
ATOM 1393 O O . GLN A 1 171 ? 3.602 13.338 -12.682 1.00 88.69 171 GLN A O 1
ATOM 1398 N N . TRP A 1 172 ? 4.856 13.066 -10.846 1.00 94.25 172 TRP A N 1
ATOM 1399 C CA . TRP A 1 172 ? 3.807 12.482 -10.010 1.00 94.25 172 TRP A CA 1
ATOM 1400 C C . TRP A 1 172 ? 3.612 13.271 -8.722 1.00 94.25 172 TRP A C 1
ATOM 1402 O O . TRP A 1 172 ? 4.454 14.074 -8.346 1.00 94.25 172 TRP A O 1
ATOM 1412 N N . ALA A 1 173 ? 2.526 13.032 -7.998 1.00 91.88 173 ALA A N 1
ATOM 1413 C CA . ALA A 1 173 ? 2.374 13.536 -6.641 1.00 91.88 173 ALA A CA 1
ATOM 1414 C C . ALA A 1 173 ? 3.458 12.957 -5.709 1.00 91.88 173 ALA A C 1
ATOM 1416 O O . ALA A 1 173 ? 3.931 11.835 -5.903 1.00 91.88 173 ALA A O 1
ATOM 1417 N N . ASP A 1 174 ? 3.799 13.697 -4.652 1.00 90.38 174 ASP A N 1
ATOM 1418 C CA . ASP A 1 174 ? 4.909 13.380 -3.736 1.00 90.38 174 ASP A CA 1
ATOM 1419 C C . ASP A 1 174 ? 4.951 11.937 -3.228 1.00 90.38 174 ASP A C 1
ATOM 1421 O O . ASP A 1 174 ? 6.032 11.385 -3.044 1.00 90.38 174 ASP A O 1
ATOM 1425 N N . TYR A 1 175 ? 3.794 11.324 -2.961 1.00 88.88 175 TYR A N 1
ATOM 1426 C CA . TYR A 1 175 ? 3.738 9.934 -2.506 1.00 88.88 175 TYR A CA 1
ATOM 1427 C C . TYR A 1 175 ? 4.330 8.979 -3.549 1.00 88.88 175 TYR A C 1
ATOM 1429 O O . TYR A 1 175 ? 5.218 8.189 -3.232 1.00 88.88 175 TYR A O 1
ATOM 1437 N N . ALA A 1 176 ? 3.845 9.070 -4.788 1.00 91.31 176 ALA A N 1
ATOM 1438 C CA . ALA A 1 176 ? 4.276 8.204 -5.874 1.00 91.31 176 ALA A CA 1
ATOM 1439 C C . ALA A 1 176 ? 5.724 8.494 -6.267 1.00 91.31 176 ALA A C 1
ATOM 1441 O O . ALA A 1 176 ? 6.491 7.556 -6.460 1.00 91.31 176 ALA A O 1
ATOM 1442 N N . PHE A 1 177 ? 6.106 9.774 -6.295 1.00 92.81 177 PHE A N 1
ATOM 1443 C CA . PHE A 1 177 ? 7.474 10.198 -6.575 1.00 92.81 177 PHE A CA 1
ATOM 1444 C C . PHE A 1 177 ? 8.475 9.596 -5.580 1.00 92.81 177 PHE A C 1
ATOM 1446 O O . PHE A 1 177 ? 9.336 8.815 -5.977 1.00 92.81 177 PHE A O 1
ATOM 1453 N N . LYS A 1 178 ? 8.283 9.832 -4.275 1.00 93.31 178 LYS A N 1
ATOM 1454 C CA . LYS A 1 178 ? 9.173 9.304 -3.225 1.00 93.31 178 LYS A CA 1
ATOM 1455 C C . LYS A 1 178 ? 9.228 7.777 -3.214 1.00 93.31 178 LYS A C 1
ATOM 1457 O O . LYS A 1 178 ? 10.290 7.189 -3.014 1.00 93.31 178 LYS A O 1
ATOM 1462 N N . LEU A 1 179 ? 8.082 7.120 -3.415 1.00 91.81 179 LEU A N 1
ATOM 1463 C CA . LEU A 1 179 ? 8.016 5.660 -3.448 1.00 91.81 179 LEU A CA 1
ATOM 1464 C C . LEU A 1 179 ? 8.751 5.088 -4.666 1.00 91.81 179 LEU A C 1
ATOM 1466 O O . LEU A 1 179 ? 9.430 4.068 -4.543 1.00 91.81 179 LEU A O 1
ATOM 1470 N N . PHE A 1 180 ? 8.627 5.726 -5.830 1.00 94.75 180 PHE A N 1
ATOM 1471 C CA . PHE A 1 180 ? 9.318 5.310 -7.045 1.00 94.75 180 PHE A CA 1
ATOM 1472 C C . PHE A 1 180 ? 10.832 5.523 -6.935 1.00 94.75 180 PHE A C 1
ATOM 1474 O O . PHE A 1 180 ? 11.580 4.589 -7.217 1.00 94.75 180 PHE A O 1
ATOM 1481 N N . GLU A 1 181 ? 11.288 6.683 -6.452 1.00 94.38 181 GLU A N 1
ATOM 1482 C CA . GLU A 1 181 ? 12.715 6.968 -6.227 1.00 94.38 181 GLU A CA 1
ATOM 1483 C C . GLU A 1 181 ? 13.358 5.959 -5.272 1.00 94.38 181 GLU A C 1
ATOM 1485 O O . GLU A 1 181 ? 14.382 5.354 -5.591 1.00 94.38 181 GLU A O 1
ATOM 1490 N N . SER A 1 182 ? 12.712 5.694 -4.132 1.00 94.25 182 SER A N 1
ATOM 1491 C CA . SER A 1 182 ? 13.184 4.693 -3.170 1.00 94.25 182 SER A CA 1
ATOM 1492 C C . SER A 1 182 ? 13.348 3.311 -3.818 1.00 94.25 182 SER A C 1
ATOM 1494 O O . SER A 1 182 ? 14.377 2.654 -3.650 1.00 94.25 182 SER A O 1
ATOM 1496 N N . ARG A 1 183 ? 12.375 2.880 -4.629 1.00 94.88 183 ARG A N 1
ATOM 1497 C CA . ARG A 1 183 ? 12.432 1.591 -5.338 1.00 94.88 183 ARG A CA 1
ATOM 1498 C C . ARG A 1 183 ? 13.454 1.579 -6.469 1.00 94.88 183 ARG A C 1
ATOM 1500 O O . ARG A 1 183 ? 13.994 0.519 -6.775 1.00 94.88 183 ARG A O 1
ATOM 1507 N N . GLN A 1 184 ? 13.716 2.723 -7.090 1.00 94.25 184 GLN A N 1
ATOM 1508 C CA . GLN A 1 184 ? 14.759 2.865 -8.097 1.00 94.25 184 GLN A CA 1
ATOM 1509 C C . GLN A 1 184 ? 16.153 2.712 -7.474 1.00 94.25 184 GLN A C 1
ATOM 1511 O O . GLN A 1 184 ? 17.009 2.058 -8.077 1.00 94.25 184 GLN A O 1
ATOM 1516 N N . GLY A 1 185 ? 16.344 3.237 -6.258 1.00 93.00 185 GLY A N 1
ATOM 1517 C CA . GLY A 1 185 ? 17.528 2.992 -5.434 1.00 93.00 185 GLY A CA 1
ATOM 1518 C C . GLY A 1 185 ? 17.677 1.515 -5.071 1.00 93.00 185 GLY A C 1
ATOM 1519 O O . GLY A 1 185 ? 18.724 0.932 -5.308 1.00 93.00 185 GLY A O 1
ATOM 1520 N N . GLU A 1 186 ? 16.607 0.859 -4.608 1.00 91.56 186 GLU A N 1
ATOM 1521 C CA . GLU A 1 186 ? 16.631 -0.586 -4.316 1.00 91.56 186 GLU A CA 1
ATOM 1522 C C . GLU A 1 186 ? 16.908 -1.462 -5.553 1.00 91.56 186 GLU A C 1
ATOM 1524 O O . GLU A 1 186 ? 17.415 -2.576 -5.419 1.00 91.56 186 GLU A O 1
ATOM 1529 N N . ALA A 1 187 ? 16.538 -1.002 -6.754 1.00 93.31 187 ALA A N 1
ATOM 1530 C CA . ALA A 1 187 ? 16.605 -1.804 -7.974 1.00 93.31 187 ALA A CA 1
ATOM 1531 C C . ALA A 1 187 ? 18.034 -2.227 -8.346 1.00 93.31 187 ALA A C 1
ATOM 1533 O O . ALA A 1 187 ? 18.215 -3.277 -8.958 1.00 93.31 187 ALA A O 1
ATOM 1534 N N . VAL A 1 188 ? 19.039 -1.444 -7.941 1.00 90.50 188 VAL A N 1
ATOM 1535 C CA . VAL A 1 188 ? 20.460 -1.707 -8.236 1.00 90.50 188 VAL A CA 1
ATOM 1536 C C . VAL A 1 188 ? 20.990 -2.976 -7.560 1.00 90.50 188 VAL A C 1
ATOM 1538 O O . VAL A 1 188 ? 22.007 -3.514 -7.981 1.00 90.50 188 VAL A O 1
ATOM 1541 N N . HIS A 1 189 ? 20.299 -3.476 -6.533 1.00 89.88 189 HIS A N 1
ATOM 1542 C CA . HIS A 1 189 ? 20.687 -4.678 -5.788 1.00 89.88 189 HIS A CA 1
ATOM 1543 C C . HIS A 1 189 ? 20.081 -5.971 -6.356 1.00 89.88 189 HIS A C 1
ATOM 1545 O O . HIS A 1 189 ? 20.160 -7.032 -5.726 1.00 89.88 189 HIS A O 1
ATOM 1551 N N . HIS A 1 190 ? 19.456 -5.894 -7.533 1.00 93.12 190 HIS A N 1
ATOM 1552 C CA . HIS A 1 190 ? 18.804 -7.026 -8.178 1.00 93.12 190 HIS A CA 1
ATOM 1553 C C . HIS A 1 190 ? 19.489 -7.400 -9.493 1.00 93.12 190 HIS A C 1
ATOM 1555 O O . HIS A 1 190 ? 19.876 -6.539 -10.278 1.00 93.12 190 HIS A O 1
ATOM 1561 N N . ILE A 1 191 ? 19.578 -8.700 -9.769 1.00 93.31 191 ILE A N 1
ATOM 1562 C CA . ILE A 1 191 ? 20.182 -9.250 -10.986 1.00 93.31 191 ILE A CA 1
ATOM 1563 C C . ILE A 1 191 ? 19.126 -10.024 -11.770 1.00 93.31 191 ILE A C 1
ATOM 1565 O O . ILE A 1 191 ? 18.464 -10.909 -11.232 1.00 93.31 191 ILE A O 1
ATOM 1569 N N . VAL A 1 192 ? 18.976 -9.723 -13.058 1.00 93.81 192 VAL A N 1
ATOM 1570 C CA . VAL A 1 192 ? 18.128 -10.508 -13.967 1.00 93.81 192 VAL A CA 1
ATOM 1571 C C . VAL A 1 192 ? 18.882 -11.780 -14.368 1.00 93.81 192 VAL A C 1
ATOM 1573 O O . VAL A 1 192 ? 20.000 -11.691 -14.860 1.00 93.81 192 VAL A O 1
ATOM 1576 N N . GLN A 1 193 ? 18.293 -12.957 -14.135 1.00 90.88 193 GLN A N 1
ATOM 1577 C CA . GLN A 1 193 ? 18.940 -14.260 -14.372 1.00 90.88 193 GLN A CA 1
ATOM 1578 C C . GLN A 1 193 ? 18.388 -15.017 -15.582 1.00 90.88 193 GLN A C 1
ATOM 1580 O O . GLN A 1 193 ? 19.142 -15.639 -16.320 1.00 90.88 193 GLN A O 1
ATOM 1585 N N . LYS A 1 194 ? 17.064 -15.027 -15.755 1.00 89.69 194 LYS A N 1
ATOM 1586 C CA . LYS A 1 194 ? 16.373 -15.703 -16.865 1.00 89.69 194 LYS A CA 1
ATOM 1587 C C . LYS A 1 194 ? 15.347 -14.742 -17.432 1.00 89.69 194 LYS A C 1
ATOM 1589 O O . LYS A 1 194 ? 14.711 -14.046 -16.643 1.00 89.69 194 LYS A O 1
ATOM 1594 N N . PHE A 1 195 ? 15.165 -14.714 -18.743 1.00 91.88 195 PHE A N 1
ATOM 1595 C CA . PHE A 1 195 ? 14.227 -13.798 -19.379 1.00 91.88 195 PHE A CA 1
ATOM 1596 C C . PHE A 1 195 ? 13.612 -14.399 -20.642 1.00 91.88 195 PHE A C 1
ATOM 1598 O O . PHE A 1 195 ? 14.194 -15.268 -21.285 1.00 91.88 195 PHE A O 1
ATOM 1605 N N . ASP A 1 196 ? 12.430 -13.902 -20.980 1.00 91.06 196 ASP A N 1
ATOM 1606 C CA . ASP A 1 196 ? 11.715 -14.168 -22.222 1.00 91.06 196 ASP A CA 1
ATOM 1607 C C . ASP A 1 196 ? 11.341 -12.813 -22.838 1.00 91.06 196 ASP A C 1
ATOM 1609 O O . ASP A 1 196 ? 10.522 -12.075 -22.277 1.00 91.06 196 ASP A O 1
ATOM 1613 N N . TYR A 1 197 ? 11.959 -12.477 -23.974 1.00 87.88 197 TYR A N 1
ATOM 1614 C CA . TYR A 1 197 ? 11.703 -11.229 -24.700 1.00 87.88 197 TYR A CA 1
ATOM 1615 C C . TYR A 1 197 ? 10.284 -11.163 -25.277 1.00 87.88 197 TYR A C 1
ATOM 1617 O O . TYR A 1 197 ? 9.658 -10.104 -25.224 1.00 87.88 197 TYR A O 1
ATOM 1625 N N . ASN A 1 198 ? 9.739 -12.284 -25.759 1.00 86.94 198 ASN A N 1
ATOM 1626 C CA . ASN A 1 198 ? 8.402 -12.331 -26.353 1.00 86.94 198 ASN A CA 1
ATOM 1627 C C . ASN A 1 198 ? 7.325 -12.075 -25.296 1.00 86.94 198 ASN A C 1
ATOM 1629 O O . ASN A 1 198 ? 6.342 -11.373 -25.550 1.00 86.94 198 ASN A O 1
ATOM 1633 N N . GLN A 1 199 ? 7.516 -12.604 -24.088 1.00 85.69 199 GLN A N 1
ATOM 1634 C CA . GLN A 1 199 ? 6.602 -12.390 -22.963 1.00 85.69 199 GLN A CA 1
ATOM 1635 C C . GLN A 1 199 ? 6.944 -11.155 -22.116 1.00 85.69 199 GLN A C 1
ATOM 1637 O O . GLN A 1 199 ? 6.152 -10.784 -21.248 1.00 85.69 199 GLN A O 1
ATOM 1642 N N . GLN A 1 200 ? 8.095 -10.513 -22.356 1.00 88.69 200 GLN A N 1
ATOM 1643 C CA . GLN A 1 200 ? 8.680 -9.478 -21.491 1.00 88.69 200 GLN A CA 1
ATOM 1644 C C . GLN A 1 200 ? 8.623 -9.885 -20.012 1.00 88.69 200 GLN A C 1
ATOM 1646 O O . GLN A 1 200 ? 8.111 -9.166 -19.143 1.00 88.69 200 GLN A O 1
ATOM 1651 N N . SER A 1 201 ? 9.093 -11.101 -19.742 1.00 93.19 201 SER A N 1
ATOM 1652 C CA . SER A 1 201 ? 9.093 -11.690 -18.408 1.00 93.19 201 SER A CA 1
ATOM 1653 C C . SER A 1 201 ? 10.505 -12.057 -17.978 1.00 93.19 201 SER A C 1
ATOM 1655 O O . SER A 1 201 ? 11.352 -12.370 -18.814 1.00 93.19 201 SER A O 1
ATOM 1657 N N . ALA A 1 202 ? 10.780 -11.975 -16.678 1.00 94.88 202 ALA A N 1
ATOM 1658 C CA . ALA A 1 202 ? 12.105 -12.239 -16.143 1.00 94.88 202 ALA A CA 1
ATOM 1659 C C . ALA A 1 202 ? 12.083 -12.819 -14.728 1.00 94.88 202 ALA A C 1
ATOM 1661 O O . ALA A 1 202 ? 11.203 -12.541 -13.915 1.00 94.88 202 ALA A O 1
ATOM 1662 N N . SER A 1 203 ? 13.114 -13.598 -14.432 1.00 94.44 203 SER A N 1
ATOM 1663 C CA . SER A 1 203 ? 13.482 -14.079 -13.111 1.00 94.44 203 SER A CA 1
ATOM 1664 C C . SER A 1 203 ? 14.568 -13.167 -12.545 1.00 94.44 203 SER A C 1
ATOM 1666 O O . SER A 1 203 ? 15.649 -13.058 -13.123 1.00 94.44 203 SER A O 1
ATOM 1668 N N . VAL A 1 204 ? 14.284 -12.521 -11.418 1.00 94.50 204 VAL A N 1
ATOM 1669 C CA . VAL A 1 204 ? 15.108 -11.479 -10.803 1.00 94.50 204 VAL A CA 1
ATOM 1670 C C . VAL A 1 204 ? 15.597 -11.943 -9.436 1.00 94.50 204 VAL A C 1
ATOM 1672 O O . VAL A 1 204 ? 14.796 -12.168 -8.530 1.00 94.50 204 VAL A O 1
ATOM 1675 N N . LEU A 1 205 ? 16.909 -12.069 -9.277 1.00 92.88 205 LEU A N 1
ATOM 1676 C CA . LEU A 1 205 ? 17.573 -12.387 -8.021 1.00 92.88 205 LEU A CA 1
ATOM 1677 C C . LEU A 1 205 ? 17.786 -11.116 -7.199 1.00 92.88 205 LEU A C 1
ATOM 1679 O O . LEU A 1 205 ? 18.467 -10.198 -7.640 1.00 92.88 205 LEU A O 1
ATOM 1683 N N . THR A 1 206 ? 17.268 -11.090 -5.980 1.00 90.44 206 THR A N 1
ATOM 1684 C CA . THR A 1 206 ? 17.687 -10.156 -4.936 1.00 90.44 206 THR A CA 1
ATOM 1685 C C . THR A 1 206 ? 18.850 -10.763 -4.176 1.00 90.44 206 THR A C 1
ATOM 1687 O O . THR A 1 206 ? 18.693 -11.811 -3.536 1.00 90.44 206 THR A O 1
ATOM 1690 N N . ILE A 1 207 ? 19.999 -10.093 -4.218 1.00 80.56 207 ILE A N 1
ATOM 1691 C CA . ILE A 1 207 ? 21.128 -10.430 -3.357 1.00 80.56 207 ILE A CA 1
ATOM 1692 C C . ILE A 1 207 ? 20.811 -9.858 -1.976 1.00 80.56 207 ILE A C 1
ATOM 1694 O O . ILE A 1 207 ? 20.594 -8.656 -1.827 1.00 80.56 207 ILE A O 1
ATOM 1698 N N . GLY A 1 208 ? 20.699 -10.726 -0.972 1.00 64.56 208 GLY A N 1
ATOM 1699 C CA . GLY A 1 208 ? 20.520 -10.266 0.397 1.00 64.56 208 GLY A CA 1
ATOM 1700 C C . GLY A 1 208 ? 21.800 -9.617 0.914 1.00 64.56 208 GLY A C 1
ATOM 1701 O O . GLY A 1 208 ? 22.904 -10.040 0.574 1.00 64.56 208 GLY A O 1
ATOM 1702 N N . LEU A 1 209 ? 21.649 -8.590 1.749 1.00 59.91 209 LEU A N 1
ATOM 1703 C CA . LEU A 1 209 ? 22.755 -8.099 2.568 1.00 59.91 209 LEU A CA 1
ATOM 1704 C C . LEU A 1 209 ? 23.182 -9.204 3.548 1.00 59.91 209 LEU A C 1
ATOM 1706 O O . LEU A 1 209 ? 22.401 -10.117 3.833 1.00 59.91 209 LEU A O 1
ATOM 1710 N N . THR A 1 210 ? 24.424 -9.132 4.028 1.00 49.06 210 THR A N 1
ATOM 1711 C CA . THR A 1 210 ? 25.086 -10.128 4.890 1.00 49.06 210 THR A CA 1
ATOM 1712 C C . THR A 1 210 ? 24.124 -10.841 5.855 1.00 49.06 210 THR A C 1
ATOM 1714 O O . THR A 1 210 ? 23.480 -10.227 6.702 1.00 49.06 210 THR A O 1
ATOM 1717 N N . GLY A 1 211 ? 23.998 -12.165 5.697 1.00 54.12 211 GLY A N 1
ATOM 1718 C CA . GLY A 1 211 ? 23.147 -13.027 6.531 1.00 54.12 211 GLY A CA 1
ATOM 1719 C C . GLY A 1 211 ? 21.707 -13.238 6.038 1.00 54.12 211 GLY A C 1
ATOM 1720 O O . GLY A 1 211 ? 21.020 -14.128 6.540 1.00 54.12 211 GLY A O 1
ATOM 1721 N N . GLN A 1 212 ? 21.231 -12.496 5.033 1.00 58.09 212 GLN A N 1
ATOM 1722 C CA . GLN A 1 212 ? 19.953 -12.776 4.371 1.00 58.09 212 GLN A CA 1
ATOM 1723 C C . GLN A 1 212 ? 20.197 -13.569 3.082 1.00 58.09 212 GLN A C 1
ATOM 1725 O O . GLN A 1 212 ? 20.843 -13.089 2.159 1.00 58.09 212 GLN A O 1
ATOM 1730 N N . GLY A 1 213 ? 19.679 -14.799 3.006 1.00 67.38 213 GLY A N 1
ATOM 1731 C CA . GLY A 1 213 ? 19.787 -15.622 1.797 1.00 67.38 213 GLY A CA 1
ATOM 1732 C C . GLY A 1 213 ? 19.219 -14.923 0.555 1.00 67.38 213 GLY A C 1
ATOM 1733 O O . GLY A 1 213 ? 18.278 -14.126 0.648 1.00 67.38 213 GLY A O 1
ATOM 1734 N N . SER A 1 214 ? 19.783 -15.236 -0.612 1.00 82.44 214 SER A N 1
ATOM 1735 C CA . SER A 1 214 ? 19.320 -14.698 -1.889 1.00 82.44 214 SER A CA 1
ATOM 1736 C C . SER A 1 214 ? 17.917 -15.211 -2.232 1.00 82.44 214 SER A C 1
ATOM 1738 O O . SER A 1 214 ? 17.496 -16.293 -1.812 1.00 82.44 214 SER A O 1
ATOM 1740 N N . ARG A 1 215 ? 17.136 -14.395 -2.946 1.00 86.38 215 ARG A N 1
ATOM 1741 C CA . ARG A 1 215 ? 15.750 -14.735 -3.300 1.00 86.38 215 ARG A CA 1
ATOM 1742 C C . ARG A 1 215 ? 15.440 -14.348 -4.724 1.00 86.38 215 ARG A C 1
ATOM 1744 O O . ARG A 1 215 ? 15.764 -13.245 -5.142 1.00 86.38 215 ARG A O 1
ATOM 1751 N N . THR A 1 216 ? 14.724 -15.219 -5.414 1.00 91.25 216 THR A N 1
ATOM 1752 C CA . THR A 1 216 ? 14.337 -15.001 -6.803 1.00 91.25 216 THR A CA 1
ATOM 1753 C C . THR A 1 216 ? 12.856 -14.657 -6.905 1.00 91.25 216 THR A C 1
ATOM 1755 O O . THR A 1 216 ? 12.012 -15.300 -6.278 1.00 91.25 216 THR A O 1
ATOM 1758 N N . TYR A 1 217 ? 12.542 -13.640 -7.702 1.00 93.38 217 TYR A N 1
ATOM 1759 C CA . TYR A 1 217 ? 11.190 -13.168 -7.978 1.00 93.38 217 TYR A CA 1
ATOM 1760 C C . TYR A 1 217 ? 10.912 -13.212 -9.476 1.00 93.38 217 TYR A C 1
ATOM 1762 O O . TYR A 1 217 ? 11.798 -12.961 -10.284 1.00 93.38 217 TYR A O 1
ATOM 1770 N N . VAL A 1 218 ? 9.671 -13.506 -9.849 1.00 94.69 218 VAL A N 1
ATOM 1771 C CA . VAL A 1 218 ? 9.234 -13.532 -11.246 1.00 94.69 218 VAL A CA 1
ATOM 1772 C C . VAL A 1 218 ? 8.512 -12.227 -11.546 1.00 94.69 218 VAL A C 1
ATOM 1774 O O . VAL A 1 218 ? 7.598 -11.840 -10.816 1.00 94.69 218 VAL A O 1
ATOM 1777 N N . VAL A 1 219 ? 8.925 -11.552 -12.611 1.00 96.38 219 VAL A N 1
ATOM 1778 C CA . VAL A 1 219 ? 8.335 -10.314 -13.121 1.00 96.38 219 VAL A CA 1
ATOM 1779 C C . VAL A 1 219 ? 7.719 -10.597 -14.484 1.00 96.38 219 VAL A C 1
ATOM 1781 O O . VAL A 1 219 ? 8.344 -11.229 -15.331 1.00 96.38 219 VAL A O 1
ATOM 1784 N N . LYS A 1 220 ? 6.499 -10.110 -14.702 1.00 94.62 220 LYS A N 1
ATOM 1785 C CA . LYS A 1 220 ? 5.793 -10.166 -15.984 1.00 94.62 220 LYS A CA 1
ATOM 1786 C C . LYS A 1 220 ? 5.354 -8.749 -16.352 1.00 94.62 220 LYS A C 1
ATOM 1788 O O . LYS A 1 220 ? 4.350 -8.272 -15.821 1.00 94.62 220 LYS A O 1
ATOM 1793 N N . LEU A 1 221 ? 6.105 -8.070 -17.227 1.00 93.56 221 LEU A N 1
ATOM 1794 C CA . LEU A 1 221 ? 5.864 -6.654 -17.542 1.00 93.56 221 LEU A CA 1
ATOM 1795 C C . LEU A 1 221 ? 4.507 -6.438 -18.221 1.00 93.56 221 LEU A C 1
ATOM 1797 O O . LEU A 1 221 ? 3.760 -5.561 -17.798 1.00 93.56 221 LEU A O 1
ATOM 1801 N N . LYS A 1 222 ? 4.138 -7.292 -19.188 1.00 90.38 222 LYS A N 1
ATOM 1802 C CA . LYS A 1 222 ? 2.843 -7.215 -19.900 1.00 90.38 222 LYS A CA 1
ATOM 1803 C C . LYS A 1 222 ? 1.623 -7.314 -18.984 1.00 90.38 222 LYS A C 1
ATOM 1805 O O . LYS A 1 222 ? 0.557 -6.815 -19.319 1.00 90.38 222 LYS A O 1
ATOM 1810 N N . HIS A 1 223 ? 1.780 -7.970 -17.838 1.00 89.06 223 HIS A N 1
ATOM 1811 C CA . HIS A 1 223 ? 0.706 -8.185 -16.873 1.00 89.06 223 HIS A CA 1
ATOM 1812 C C . HIS A 1 223 ? 0.814 -7.274 -15.650 1.00 89.06 223 HIS A C 1
ATOM 1814 O O . HIS A 1 223 ? 0.038 -7.449 -14.718 1.00 89.06 223 HIS A O 1
ATOM 1820 N N . TYR A 1 224 ? 1.764 -6.328 -15.625 1.00 90.88 224 TYR A N 1
ATOM 1821 C CA . TYR A 1 224 ? 1.968 -5.409 -14.498 1.00 90.88 224 TYR A CA 1
ATOM 1822 C C . TYR A 1 224 ? 2.168 -6.159 -13.167 1.00 90.88 224 TYR A C 1
ATOM 1824 O O . TYR A 1 224 ? 1.685 -5.759 -12.106 1.00 90.88 224 TYR A O 1
ATOM 1832 N N . GLN A 1 225 ? 2.861 -7.302 -13.224 1.00 91.56 225 GLN A N 1
ATOM 1833 C CA . GLN A 1 225 ? 2.922 -8.261 -12.125 1.00 91.56 225 GLN A CA 1
ATOM 1834 C C . GLN A 1 225 ? 4.351 -8.579 -11.700 1.00 91.56 225 GLN A C 1
ATOM 1836 O O . GLN A 1 225 ? 5.266 -8.748 -12.506 1.00 91.56 225 GLN A O 1
ATOM 1841 N N . CYS A 1 226 ? 4.519 -8.738 -10.389 1.00 93.19 226 CYS A N 1
ATOM 1842 C CA . CYS A 1 226 ? 5.720 -9.292 -9.788 1.00 93.19 226 CYS A CA 1
ATOM 1843 C C . CYS A 1 226 ? 5.337 -10.200 -8.619 1.00 93.19 226 CYS A C 1
ATOM 1845 O O . CYS A 1 226 ? 4.496 -9.830 -7.798 1.00 93.19 226 CYS A O 1
ATOM 1847 N N . SER A 1 227 ? 6.002 -11.351 -8.494 1.00 90.94 227 SER A N 1
ATOM 1848 C CA . SER A 1 227 ? 5.756 -12.315 -7.415 1.00 90.94 227 SER A CA 1
ATOM 1849 C C . SER A 1 227 ? 6.113 -11.795 -6.016 1.00 90.94 227 SER A C 1
ATOM 1851 O O . SER A 1 227 ? 5.806 -12.447 -5.021 1.00 90.94 227 SER A O 1
ATOM 1853 N N . CYS A 1 228 ? 6.734 -10.615 -5.899 1.00 88.75 228 CYS A N 1
ATOM 1854 C CA . CYS A 1 228 ? 6.907 -9.947 -4.610 1.00 88.75 228 CYS A CA 1
ATOM 1855 C C . CYS A 1 228 ? 5.625 -9.265 -4.093 1.00 88.75 228 CYS A C 1
ATOM 1857 O O . CYS A 1 228 ? 5.619 -8.806 -2.954 1.00 88.75 228 CYS A O 1
ATOM 1859 N N . GLY A 1 229 ? 4.572 -9.148 -4.914 1.00 83.75 229 GLY A N 1
ATOM 1860 C CA . GLY A 1 229 ? 3.277 -8.546 -4.557 1.00 83.75 229 GLY A CA 1
ATOM 1861 C C . GLY A 1 229 ? 3.261 -7.011 -4.520 1.00 83.75 229 GLY A C 1
ATOM 1862 O O . GLY A 1 229 ? 2.206 -6.397 -4.663 1.00 83.75 229 GLY A O 1
ATOM 1863 N N . LYS A 1 230 ? 4.431 -6.364 -4.410 1.00 87.81 230 LYS A N 1
ATOM 1864 C CA . LYS A 1 230 ? 4.559 -4.898 -4.303 1.00 87.81 230 LYS A CA 1
ATOM 1865 C C . LYS A 1 230 ? 3.925 -4.133 -5.463 1.00 87.81 230 LYS A C 1
ATOM 1867 O O . LYS A 1 230 ? 3.383 -3.057 -5.220 1.00 87.81 230 LYS A O 1
ATOM 1872 N N . TRP A 1 231 ? 4.028 -4.640 -6.692 1.00 89.56 231 TRP A N 1
ATOM 1873 C CA . TRP A 1 231 ? 3.524 -3.930 -7.871 1.00 89.56 231 TRP A CA 1
ATOM 1874 C C . TRP A 1 231 ? 1.995 -3.932 -7.912 1.00 89.56 231 TRP A C 1
ATOM 1876 O O . TRP A 1 231 ? 1.402 -2.861 -7.864 1.00 89.56 231 TRP A O 1
ATOM 1886 N N . GLY A 1 232 ? 1.363 -5.108 -7.873 1.00 82.31 232 GLY A N 1
ATOM 1887 C CA . GLY A 1 232 ? -0.101 -5.212 -7.876 1.00 82.31 232 GLY A CA 1
ATOM 1888 C C . GLY A 1 232 ? -0.756 -4.451 -6.721 1.00 82.31 232 GLY A C 1
ATOM 1889 O O . GLY A 1 232 ? -1.768 -3.794 -6.917 1.00 82.31 232 GLY A O 1
ATOM 1890 N N . ASN A 1 233 ? -0.130 -4.448 -5.540 1.00 78.62 233 ASN A N 1
ATOM 1891 C CA . ASN A 1 233 ? -0.680 -3.739 -4.387 1.00 78.62 233 ASN A CA 1
ATOM 1892 C C . ASN A 1 233 ? -0.633 -2.216 -4.517 1.00 78.62 233 ASN A C 1
ATOM 1894 O O . ASN A 1 233 ? -1.519 -1.562 -3.999 1.00 78.62 233 ASN A O 1
ATOM 1898 N N . HIS A 1 234 ? 0.390 -1.629 -5.138 1.00 82.44 234 HIS A N 1
ATOM 1899 C CA . HIS A 1 234 ? 0.532 -0.166 -5.167 1.00 82.44 234 HIS A CA 1
ATOM 1900 C C . HIS A 1 234 ? 0.223 0.450 -6.534 1.00 82.44 234 HIS A C 1
ATOM 1902 O O . HIS A 1 234 ? 0.261 1.667 -6.663 1.00 82.44 234 HIS A O 1
ATOM 1908 N N . GLY A 1 235 ? 0.064 -0.354 -7.586 1.00 86.25 235 GLY A N 1
ATOM 1909 C CA . GLY A 1 235 ? 0.025 0.110 -8.979 1.00 86.25 235 GLY A CA 1
ATOM 1910 C C . GLY A 1 235 ? 1.371 0.630 -9.509 1.00 86.25 235 GLY A C 1
ATOM 1911 O O . GLY A 1 235 ? 1.607 0.623 -10.709 1.00 86.25 235 GLY A O 1
ATOM 1912 N N . ILE A 1 236 ? 2.297 1.023 -8.631 1.00 91.56 236 ILE A N 1
ATOM 1913 C CA . ILE A 1 236 ? 3.643 1.495 -8.978 1.00 91.56 236 ILE A CA 1
ATOM 1914 C C . ILE A 1 236 ? 4.597 0.294 -9.115 1.00 91.56 236 ILE A C 1
ATOM 1916 O O . ILE A 1 236 ? 4.584 -0.572 -8.229 1.00 91.56 236 ILE A O 1
ATOM 1920 N N . PRO A 1 237 ? 5.473 0.245 -10.140 1.00 95.44 237 PRO A N 1
ATOM 1921 C CA . PRO A 1 237 ? 6.493 -0.794 -10.283 1.00 95.44 237 PRO A CA 1
ATOM 1922 C C . PRO A 1 237 ? 7.327 -0.986 -9.017 1.00 95.44 237 PRO A C 1
ATOM 1924 O O . PRO A 1 237 ? 7.724 -0.025 -8.355 1.00 95.44 237 PRO A O 1
ATOM 1927 N N . CYS A 1 238 ? 7.579 -2.237 -8.641 1.00 95.50 238 CYS A N 1
ATOM 1928 C CA . CYS A 1 238 ? 8.495 -2.574 -7.551 1.00 95.50 238 CYS A CA 1
ATOM 1929 C C . CYS A 1 238 ? 9.961 -2.505 -8.011 1.00 95.50 238 CYS A C 1
ATOM 1931 O O . CYS A 1 238 ? 10.235 -2.436 -9.207 1.00 95.50 238 CYS A O 1
ATOM 1933 N N . SER A 1 239 ? 10.919 -2.585 -7.084 1.00 96.00 239 SER A N 1
ATOM 1934 C CA . SER A 1 239 ? 12.349 -2.551 -7.425 1.00 96.00 239 SER A CA 1
ATOM 1935 C C . SER A 1 239 ? 12.778 -3.684 -8.375 1.00 96.00 239 SER A C 1
ATOM 1937 O O . SER A 1 239 ? 13.586 -3.454 -9.272 1.00 96.00 239 SER A O 1
ATOM 1939 N N . HIS A 1 240 ? 12.165 -4.873 -8.284 1.00 96.00 240 HIS A N 1
ATOM 1940 C CA . HIS A 1 240 ? 12.370 -5.970 -9.249 1.00 96.00 240 HIS A CA 1
ATOM 1941 C C . HIS A 1 240 ? 11.866 -5.630 -10.652 1.00 96.00 240 HIS A C 1
ATOM 1943 O O . HIS A 1 240 ? 12.532 -5.922 -11.644 1.00 96.00 240 HIS A O 1
ATOM 1949 N N . ALA A 1 241 ? 10.688 -5.010 -10.732 1.00 96.69 241 ALA A N 1
ATOM 1950 C CA . ALA A 1 241 ? 10.094 -4.589 -11.990 1.00 96.69 241 ALA A CA 1
ATOM 1951 C C . ALA A 1 241 ? 10.920 -3.486 -12.648 1.00 96.69 241 ALA A C 1
ATOM 1953 O O . ALA A 1 241 ? 11.220 -3.591 -13.827 1.00 96.69 241 ALA A O 1
ATOM 1954 N N . ILE A 1 242 ? 11.374 -2.495 -11.876 1.00 97.31 242 ILE A N 1
ATOM 1955 C CA . ILE A 1 242 ? 12.258 -1.428 -12.364 1.00 97.31 242 ILE A CA 1
ATOM 1956 C C . ILE A 1 242 ? 13.556 -2.018 -12.928 1.00 97.31 242 ILE A C 1
ATOM 1958 O O . ILE A 1 242 ? 13.965 -1.646 -14.026 1.00 97.31 242 ILE A O 1
ATOM 1962 N N . GLN A 1 243 ? 14.178 -2.972 -12.226 1.00 96.50 243 GLN A N 1
ATOM 1963 C CA . GLN A 1 243 ? 15.382 -3.635 -12.731 1.00 96.50 243 GLN A CA 1
ATOM 1964 C C . GLN A 1 243 ? 15.113 -4.445 -14.009 1.00 96.50 243 GLN A C 1
ATOM 1966 O O . GLN A 1 243 ? 15.923 -4.442 -14.932 1.00 96.50 243 GLN A O 1
ATOM 1971 N N . THR A 1 244 ? 13.955 -5.099 -14.093 1.00 96.38 244 THR A N 1
ATOM 1972 C CA . THR A 1 244 ? 13.527 -5.823 -15.299 1.00 96.38 244 THR A CA 1
ATOM 1973 C C . THR A 1 244 ? 13.306 -4.864 -16.470 1.00 96.38 244 THR A C 1
ATOM 1975 O O . THR A 1 244 ? 13.781 -5.121 -17.571 1.00 96.38 244 THR A O 1
ATOM 1978 N N . CYS A 1 245 ? 12.659 -3.721 -16.233 1.00 96.31 245 CYS A N 1
ATOM 1979 C CA . CYS A 1 245 ? 12.474 -2.666 -17.225 1.00 96.31 245 CYS A CA 1
ATOM 1980 C C . CYS A 1 245 ? 13.815 -2.154 -17.768 1.00 96.31 245 CYS A C 1
ATOM 1982 O O . CYS A 1 245 ? 13.968 -2.060 -18.982 1.00 96.31 245 CYS A O 1
ATOM 1984 N N . ARG A 1 246 ? 14.808 -1.912 -16.895 1.00 95.44 246 ARG A N 1
ATOM 1985 C CA . ARG A 1 246 ? 16.174 -1.534 -17.308 1.00 95.44 246 ARG A CA 1
ATOM 1986 C C . ARG A 1 246 ? 16.797 -2.572 -18.241 1.00 95.44 246 ARG A C 1
ATOM 1988 O O . ARG A 1 246 ? 17.368 -2.198 -19.257 1.00 95.44 246 ARG A O 1
ATOM 1995 N N . HIS A 1 247 ? 16.657 -3.858 -17.918 1.00 94.31 247 HIS A N 1
ATOM 1996 C CA . HIS A 1 247 ? 17.191 -4.946 -18.740 1.00 94.31 247 HIS A CA 1
ATOM 1997 C C . HIS A 1 247 ? 16.533 -5.024 -20.127 1.00 94.31 247 HIS A C 1
ATOM 1999 O O . HIS A 1 247 ? 17.217 -5.254 -21.118 1.00 94.31 247 HIS A O 1
ATOM 2005 N N . PHE A 1 248 ? 15.222 -4.790 -20.214 1.00 93.56 248 PHE A N 1
ATOM 2006 C CA . PHE A 1 248 ? 14.484 -4.790 -21.482 1.00 93.56 248 PHE A CA 1
ATOM 2007 C C . PHE A 1 248 ? 14.502 -3.442 -22.227 1.00 93.56 248 PHE A C 1
ATOM 2009 O O . PHE A 1 248 ? 13.856 -3.326 -23.265 1.00 93.56 248 PHE A O 1
ATOM 2016 N N . GLY A 1 249 ? 15.188 -2.414 -21.712 1.00 92.88 249 GLY A N 1
ATOM 2017 C CA . GLY A 1 249 ? 15.199 -1.074 -22.316 1.00 92.88 249 GLY A CA 1
ATOM 2018 C C . GLY A 1 249 ? 13.848 -0.344 -22.263 1.00 92.88 249 GLY A C 1
ATOM 2019 O O . GLY A 1 249 ? 13.600 0.561 -23.054 1.00 92.88 249 GLY A O 1
ATOM 2020 N N . VAL A 1 250 ? 12.958 -0.728 -21.344 1.00 94.25 250 VAL A N 1
ATOM 2021 C CA . VAL A 1 250 ? 11.631 -0.118 -21.175 1.00 94.25 250 VAL A CA 1
ATOM 2022 C C . VAL A 1 250 ? 11.685 0.935 -20.071 1.00 94.25 250 VAL A C 1
ATOM 2024 O O . VAL A 1 250 ? 12.263 0.711 -19.007 1.00 94.25 250 VAL A O 1
ATOM 2027 N N . ASN A 1 251 ? 11.036 2.084 -20.274 1.00 94.50 251 ASN A N 1
ATOM 2028 C CA . ASN A 1 251 ? 10.925 3.090 -19.223 1.00 94.50 251 ASN A CA 1
ATOM 2029 C C . ASN A 1 251 ? 9.921 2.644 -18.143 1.00 94.50 251 ASN A C 1
ATOM 2031 O O . ASN A 1 251 ? 8.720 2.543 -18.395 1.00 94.50 251 ASN A O 1
ATOM 2035 N N . ALA A 1 252 ? 10.408 2.411 -16.921 1.00 95.12 252 ALA A N 1
ATOM 2036 C CA . ALA A 1 252 ? 9.575 1.999 -15.793 1.00 95.12 252 ALA A CA 1
ATOM 2037 C C . ALA A 1 252 ? 8.506 3.044 -15.410 1.00 95.12 252 ALA A C 1
ATOM 2039 O O . ALA A 1 252 ? 7.454 2.671 -14.892 1.00 95.12 252 ALA A O 1
ATOM 2040 N N . SER A 1 253 ? 8.736 4.330 -15.696 1.00 93.81 253 SER A N 1
ATOM 2041 C CA . SER A 1 253 ? 7.778 5.412 -15.434 1.00 93.81 253 SER A CA 1
ATOM 2042 C C . SER A 1 253 ? 6.459 5.233 -16.190 1.00 93.81 253 SER A C 1
ATOM 2044 O O . SER A 1 253 ? 5.413 5.625 -15.680 1.00 93.81 253 SER A O 1
ATOM 2046 N N . ASN A 1 254 ? 6.482 4.576 -17.356 1.00 92.62 254 ASN A N 1
ATOM 2047 C CA . ASN A 1 254 ? 5.293 4.342 -18.187 1.00 92.62 254 ASN A CA 1
ATOM 2048 C C . ASN A 1 254 ? 4.267 3.417 -17.519 1.00 92.62 254 ASN A C 1
ATOM 2050 O O . ASN A 1 254 ? 3.106 3.380 -17.913 1.00 92.62 254 ASN A O 1
ATOM 2054 N N . PHE A 1 255 ? 4.695 2.658 -16.513 1.00 91.94 255 PHE A N 1
ATOM 2055 C CA . PHE A 1 255 ? 3.831 1.758 -15.763 1.00 91.94 255 PHE A CA 1
ATOM 2056 C C . PHE A 1 255 ? 3.204 2.419 -14.529 1.00 91.94 255 PHE A C 1
ATOM 2058 O O . PHE A 1 255 ? 2.451 1.756 -13.820 1.00 91.94 255 PHE A O 1
ATOM 2065 N N . VAL A 1 256 ? 3.527 3.684 -14.231 1.00 91.88 256 VAL A N 1
ATOM 2066 C CA . VAL A 1 256 ? 2.906 4.421 -13.125 1.00 91.88 256 VAL A CA 1
ATOM 2067 C C . VAL A 1 256 ? 1.542 4.952 -13.581 1.00 91.88 256 VAL A C 1
ATOM 2069 O O . VAL A 1 256 ? 1.485 5.705 -14.553 1.00 91.88 256 VAL A O 1
ATOM 2072 N N . PRO A 1 257 ? 0.442 4.600 -12.893 1.00 88.88 257 PRO A N 1
ATOM 2073 C CA . PRO A 1 257 ? -0.891 4.998 -13.328 1.00 88.88 257 PRO A CA 1
ATOM 2074 C C . PRO A 1 257 ? -1.126 6.521 -13.379 1.00 88.88 257 PRO A C 1
ATOM 2076 O O . PRO A 1 257 ? -0.632 7.249 -12.508 1.00 88.88 257 PRO A O 1
ATOM 2079 N N . PRO A 1 258 ? -1.960 7.018 -14.316 1.00 88.50 258 PRO A N 1
ATOM 2080 C CA . PRO A 1 258 ? -2.232 8.451 -14.480 1.00 88.50 258 PRO A CA 1
ATOM 2081 C C . PRO A 1 258 ? -2.823 9.146 -13.249 1.00 88.50 258 PRO A C 1
ATOM 2083 O O . PRO A 1 258 ? -2.610 10.344 -13.062 1.00 88.50 258 PRO A O 1
ATOM 2086 N N . TYR A 1 259 ? -3.534 8.421 -12.381 1.00 87.81 259 TYR A N 1
ATOM 2087 C CA . TYR A 1 259 ? -4.122 8.989 -11.164 1.00 87.81 259 TYR A CA 1
ATOM 2088 C C . TYR A 1 259 ? -3.069 9.430 -10.129 1.00 87.81 259 TYR A C 1
ATOM 2090 O O . TYR A 1 259 ? -3.382 10.208 -9.231 1.00 87.81 259 TYR A O 1
ATOM 2098 N N . TYR A 1 260 ? -1.808 9.000 -10.265 1.00 90.25 260 TYR A N 1
ATOM 2099 C CA . TYR A 1 260 ? -0.692 9.532 -9.478 1.00 90.25 260 TYR A CA 1
ATOM 2100 C C . TYR A 1 260 ? -0.078 10.807 -10.066 1.00 90.25 260 TYR A C 1
ATOM 2102 O O . TYR A 1 260 ? 0.800 11.391 -9.433 1.00 90.25 260 TYR A O 1
ATOM 2110 N N . SER A 1 261 ? -0.486 11.243 -11.260 1.00 91.00 261 SER A N 1
ATOM 2111 C CA . SER A 1 261 ? 0.085 12.426 -11.911 1.00 91.00 261 SER A CA 1
ATOM 2112 C C . SER A 1 261 ? -0.188 13.712 -11.131 1.00 91.00 261 SER A C 1
ATOM 2114 O O . SER A 1 261 ? -1.192 13.848 -10.425 1.00 91.00 261 SER A O 1
ATOM 2116 N N . ILE A 1 262 ? 0.683 14.706 -11.317 1.00 91.62 262 ILE A N 1
ATOM 2117 C CA . ILE A 1 262 ? 0.421 16.055 -10.800 1.00 91.62 262 ILE A CA 1
ATOM 2118 C C . ILE A 1 262 ? -0.854 16.634 -11.405 1.00 91.62 262 ILE A C 1
ATOM 2120 O O . ILE A 1 262 ? -1.588 17.324 -10.709 1.00 91.62 262 ILE A O 1
ATOM 2124 N N . GLN A 1 263 ? -1.166 16.329 -12.666 1.00 89.69 263 GLN A N 1
ATOM 2125 C CA . GLN A 1 263 ? -2.382 16.835 -13.295 1.00 89.69 263 GLN A CA 1
ATOM 2126 C C . GLN A 1 263 ? -3.648 16.305 -12.607 1.00 89.69 263 GLN A C 1
ATOM 2128 O O . GLN A 1 263 ? -4.579 17.073 -12.373 1.00 89.69 263 GLN A O 1
ATOM 2133 N N . ALA A 1 264 ? -3.678 15.018 -12.243 1.00 88.62 264 ALA A N 1
ATOM 2134 C CA . ALA A 1 264 ? -4.773 14.445 -11.459 1.00 88.62 264 ALA A CA 1
ATOM 2135 C C . ALA A 1 264 ? -4.860 15.087 -10.063 1.00 88.62 264 ALA A C 1
ATOM 2137 O O . ALA A 1 264 ? -5.946 15.451 -9.608 1.00 88.62 264 ALA A O 1
ATOM 2138 N N . TYR A 1 265 ? -3.710 15.306 -9.417 1.00 88.94 265 TYR A N 1
ATOM 2139 C CA . TYR A 1 265 ? -3.639 16.007 -8.135 1.00 88.94 265 TYR A C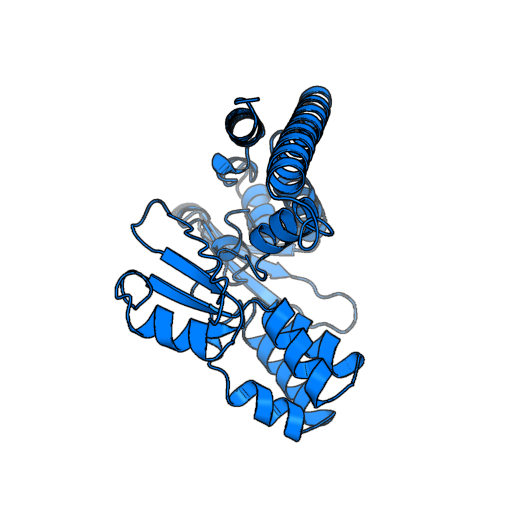A 1
ATOM 2140 C C . TYR A 1 265 ? -4.171 17.445 -8.238 1.00 88.94 265 TYR A C 1
ATOM 2142 O O . TYR A 1 265 ? -4.989 17.850 -7.421 1.00 88.94 265 TYR A O 1
ATOM 2150 N N . LYS A 1 266 ? -3.767 18.203 -9.263 1.00 89.31 266 LYS A N 1
ATOM 2151 C CA . LYS A 1 266 ? -4.231 19.571 -9.521 1.00 89.31 266 LYS A CA 1
ATOM 2152 C C . LYS A 1 266 ? -5.748 19.616 -9.678 1.00 89.31 266 LYS A C 1
ATOM 2154 O O . LYS A 1 266 ? -6.394 20.353 -8.946 1.00 89.31 266 LYS A O 1
ATOM 2159 N N . LYS A 1 267 ? -6.303 18.774 -10.558 1.00 88.38 267 LYS A N 1
ATOM 2160 C CA . LYS A 1 267 ? -7.755 18.677 -10.786 1.00 88.38 267 LYS A CA 1
ATOM 2161 C C . LYS A 1 267 ? -8.529 18.376 -9.499 1.00 88.38 267 LYS A C 1
ATOM 2163 O O . LYS A 1 267 ? -9.617 18.895 -9.301 1.00 88.38 267 LYS A O 1
ATOM 2168 N N . THR A 1 268 ? -7.955 17.566 -8.606 1.00 85.81 268 THR A N 1
ATOM 2169 C CA . THR A 1 268 ? -8.578 17.219 -7.316 1.00 85.81 268 THR A CA 1
ATOM 2170 C C . THR A 1 268 ? -8.750 18.436 -6.397 1.00 85.81 268 THR A C 1
ATOM 2172 O O . THR A 1 268 ? -9.679 18.469 -5.594 1.00 85.81 268 THR A O 1
ATOM 2175 N N . TYR A 1 269 ? -7.870 19.435 -6.506 1.00 85.31 269 TYR A N 1
ATOM 2176 C CA . TYR A 1 269 ? -7.819 20.594 -5.606 1.00 85.31 269 TYR A CA 1
ATOM 2177 C C . TYR A 1 269 ? -8.058 21.937 -6.316 1.00 85.31 269 TYR A C 1
ATOM 2179 O O . TYR A 1 269 ? -7.744 22.979 -5.755 1.00 85.31 269 TYR A O 1
ATOM 2187 N N . GLU A 1 270 ? -8.592 21.928 -7.539 1.00 80.69 270 GLU A N 1
ATOM 2188 C CA . GLU A 1 270 ? -8.814 23.137 -8.353 1.00 80.69 270 GLU A CA 1
ATOM 2189 C C . GLU A 1 270 ? -10.103 23.896 -7.988 1.00 80.69 270 GLU A C 1
ATOM 2191 O O . GLU A 1 270 ? -10.228 25.068 -8.313 1.00 80.69 270 GLU A O 1
ATOM 2196 N N . GLY A 1 271 ? -11.043 23.253 -7.289 1.00 69.62 271 GLY A N 1
ATOM 2197 C CA . GLY A 1 271 ? -12.380 23.794 -7.009 1.00 69.62 271 GLY A CA 1
ATOM 2198 C C . GLY A 1 271 ? -12.501 24.747 -5.814 1.00 69.62 271 GLY A C 1
ATOM 2199 O O . GLY A 1 271 ? -13.584 24.814 -5.234 1.00 69.62 271 GLY A O 1
ATOM 2200 N N . VAL A 1 272 ? -11.419 25.421 -5.410 1.00 57.88 272 VAL A N 1
ATOM 2201 C CA . VAL A 1 272 ? -11.417 26.439 -4.339 1.00 57.88 272 VAL A CA 1
ATOM 2202 C C . VAL A 1 272 ? -10.854 27.745 -4.861 1.00 57.88 272 VAL A C 1
ATOM 2204 O O . VAL A 1 272 ? -9.803 27.689 -5.537 1.00 57.88 272 VAL A O 1
#

InterPro domains:
  IPR006564 Zinc finger, PMZ-type [SM00575] (224-251)
  IPR007527 Zinc finger, SWIM-type [PS50966] (217-249)

Sequence (272 aa):
MVHGHACQNLMIGDDDRICLISDRHSGIISAINFVPAFQFPRGVHRFCLRHICSNFNKKFNNIQLKDLCWRAGAEQNVRKFDRILEEIRGLNEETFNWLQRIDKAQWTLSHDGGWRTGILTTNMSECINGVLKGSRRLPIMAIAQMTLSRTVQYFLERQTRCHRMMNNNQQWADYAFKLFESRQGEAVHHIVQKFDYNQQSASVLTIGLTGQGSRTYVVKLKHYQCSCGKWGNHGIPCSHAIQTCRHFGVNASNFVPPYYSIQAYKKTYEGV

Secondary structure (DSSP, 8-state):
-----------B-SSS-EEEEE---HHHHHHHHT-GGGSTTTEEEEE-HHHHHHHHHHHH--HHHHHHHHHHHH---HHHHHHHHHHHHHH-HHHHHHHHTS-HHHH-STTSTTTTTT--S-HHHHHHHHHTTT-TTS-HHHHHHHHHHHHHHHHHHHHHHHHHHHHTT-SB-HHHHHHHHHHHHHHTTEEEEEEETTTTEEEEEEPPSTTSPPEEEEEEGGGTEETTSHHHHHSSPPHHHHHHHHHTT--GGGGS-GGGBHHHHHHHT---

Radius of gyration: 21.36 Å; chains: 1; bounding box: 54×46×53 Å